Protein 6LEO (pdb70)

Secondary structure (DSSP, 8-state):
-TTHHHHHHHHHHHHHHHHT--GGGHHHHHHHS---HHHHHHHHHHHHHHHHHHHHHHTTS--B-PPPPBHHIIIIIHHHHHHHHHHTT--SSHHHHHHHHTBHHHHHHHHHHHHHHHHHHHSTTHHHHHHHGGGB-------SSSB-TTPPPBHHHHHT--THHHHHHHHHHHHHHHHHS---S---SS-HHHHHHHHHHHHHHHHHHHHHTT------SHHHHHHHHHHHHH-PPP-HHHHHHHHHHHHHHHHHHHTT----B--SSTHHHHHHHHHHHHHHHHHHHHT--IIIIIITTTTTTBHHHHHHHHHHHHHHHHHHHHH-

Structure (mmCIF, N/CA/C/O backbone):
data_6LEO
#
_entry.id   6LEO
#
_cell.length_a   73.510
_cell.length_b   95.320
_cell.length_c   101.410
_cell.angle_alpha   90.000
_cell.angle_beta   90.000
_cell.angle_gamma   90.000
#
_symmetry.space_group_name_H-M   'C 2 2 21'
#
loop_
_entity.id
_entity.type
_entity.pdbx_description
1 polymer 'Sulf_transp domain-containing protein'
2 non-polymer THIOSULFATE
3 non-polymer '(2R)-2,3-dihydroxypropyl (9Z)-octadec-9-enoate'
4 water water
#
loop_
_atom_site.group_PDB
_atom_site.id
_atom_site.type_symbol
_atom_site.label_atom_id
_atom_site.label_alt_id
_atom_site.label_comp_id
_atom_site.label_asym_id
_atom_site.label_entity_id
_atom_site.label_seq_id
_atom_site.pdbx_PDB_ins_code
_atom_site.Cartn_x
_atom_site.Cartn_y
_atom_site.Cartn_z
_atom_site.occupancy
_atom_site.B_iso_or_equiv
_atom_site.auth_seq_id
_atom_site.auth_comp_id
_atom_site.auth_asym_id
_atom_site.auth_atom_id
_atom_site.pdbx_PDB_model_num
ATOM 1 N N . MET A 1 1 ? 21.576 37.619 56.027 1.00 31.59 1 MET A N 1
ATOM 2 C CA . MET A 1 1 ? 22.539 37.294 54.981 1.00 35.75 1 MET A CA 1
ATOM 3 C C . MET A 1 1 ? 23.682 36.444 55.527 1.00 31.66 1 MET A C 1
ATOM 4 O O . MET A 1 1 ? 24.219 35.586 54.825 1.00 28.38 1 MET A O 1
ATOM 9 N N . ILE A 1 2 ? 24.054 36.682 56.788 1.00 26.50 2 ILE A N 1
ATOM 10 C CA . ILE A 1 2 ? 25.065 35.853 57.430 1.00 30.14 2 ILE A CA 1
ATOM 11 C C . ILE A 1 2 ? 24.591 34.414 57.568 1.00 35.63 2 ILE A C 1
ATOM 12 O O . ILE A 1 2 ? 25.408 33.507 57.764 1.00 33.97 2 ILE A O 1
ATOM 17 N N . TRP A 1 3 ? 23.283 34.178 57.467 1.00 29.30 3 TRP A N 1
ATOM 18 C CA . TRP A 1 3 ? 22.739 32.837 57.601 1.00 36.41 3 TRP A CA 1
ATOM 19 C C . TRP A 1 3 ? 22.979 31.972 56.371 1.00 39.28 3 TRP A C 1
ATOM 20 O O . TRP A 1 3 ? 22.744 30.760 56.435 1.00 36.92 3 TRP A O 1
ATOM 31 N N . THR A 1 4 ? 23.443 32.556 55.261 1.00 33.37 4 THR A N 1
ATOM 32 C CA . THR A 1 4 ? 23.891 31.742 54.137 1.00 33.45 4 THR A CA 1
ATOM 33 C C . THR A 1 4 ? 25.128 30.926 54.487 1.00 31.56 4 THR A C 1
ATOM 34 O O . THR A 1 4 ? 25.410 29.930 53.811 1.00 30.13 4 THR A O 1
ATOM 38 N N . GLY A 1 5 ? 25.872 31.329 55.521 1.00 30.41 5 GLY A N 1
ATOM 39 C CA . GLY A 1 5 ? 26.988 30.522 55.980 1.00 28.87 5 GLY A CA 1
ATOM 40 C C . GLY A 1 5 ? 26.551 29.185 56.538 1.00 27.92 5 GLY A C 1
ATOM 41 O O . GLY A 1 5 ? 27.251 28.180 56.375 1.00 29.32 5 GLY A O 1
ATOM 42 N N . LEU A 1 6 ? 25.390 29.150 57.196 1.00 24.23 6 LEU A N 1
ATOM 43 C CA . LEU A 1 6 ? 24.838 27.881 57.654 1.00 30.04 6 LEU A CA 1
ATOM 44 C C . LEU A 1 6 ? 24.542 26.958 56.479 1.00 31.70 6 LEU A C 1
ATOM 45 O O . LEU A 1 6 ? 24.854 25.762 56.526 1.00 24.68 6 LEU A O 1
ATOM 50 N N . LEU A 1 7 ? 23.954 27.500 55.409 1.00 22.68 7 LEU A N 1
ATOM 51 C CA . LEU A 1 7 ? 23.650 26.688 54.235 1.00 26.75 7 LEU A CA 1
ATOM 52 C C . LEU A 1 7 ? 24.925 26.238 53.530 1.00 26.73 7 LEU A C 1
ATOM 53 O O . LEU A 1 7 ? 25.071 25.060 53.182 1.00 25.39 7 LEU A O 1
ATOM 58 N N . VAL A 1 8 ? 25.858 27.165 53.304 1.00 28.40 8 VAL A N 1
ATOM 59 C CA . VAL A 1 8 ? 27.124 26.806 52.670 1.00 24.65 8 VAL A CA 1
ATOM 60 C C . VAL A 1 8 ? 27.911 25.853 53.559 1.00 28.72 8 VAL A C 1
ATOM 61 O O . VAL A 1 8 ? 28.510 24.881 53.079 1.00 23.10 8 VAL A O 1
ATOM 65 N N . GLY A 1 9 ? 27.923 26.114 54.870 1.00 27.56 9 GLY A N 1
ATOM 66 C CA . GLY A 1 9 ? 28.564 25.188 55.789 1.00 22.19 9 GLY A CA 1
ATOM 67 C C . GLY A 1 9 ? 27.892 23.829 55.802 1.00 22.70 9 GLY A C 1
ATOM 68 O O . GLY A 1 9 ? 28.561 22.795 55.872 1.00 24.31 9 GLY A O 1
ATOM 69 N N . PHE A 1 10 ? 26.559 23.814 55.728 1.00 22.79 10 PHE A N 1
ATOM 70 C CA . PHE A 1 10 ? 25.825 22.555 55.662 1.00 23.65 10 PHE A CA 1
ATOM 71 C C . PHE A 1 10 ? 26.241 21.742 54.441 1.00 23.51 10 PHE A C 1
ATOM 72 O O . PHE A 1 10 ? 26.581 20.558 54.554 1.00 23.52 10 PHE A O 1
ATOM 80 N N . LEU A 1 11 ? 26.232 22.366 53.261 1.00 25.78 11 LEU A N 1
ATOM 81 C CA . LEU A 1 11 ? 26.643 21.657 52.053 1.00 27.93 11 LEU A CA 1
ATOM 82 C C . LEU A 1 11 ? 28.120 21.283 52.109 1.00 29.63 11 LEU A C 1
ATOM 83 O O . LEU A 1 11 ? 28.506 20.194 51.667 1.00 28.77 11 LEU A O 1
ATOM 88 N N . PHE A 1 12 ? 28.957 22.171 52.653 1.00 26.26 12 PHE A N 1
ATOM 89 C CA . PHE A 1 12 ? 30.378 21.866 52.797 1.00 22.78 12 PHE A CA 1
ATOM 90 C C . PHE A 1 12 ? 30.591 20.647 53.688 1.00 22.73 12 PHE A C 1
ATOM 91 O O . PHE A 1 12 ? 31.395 19.766 53.364 1.00 23.37 12 PHE A O 1
ATOM 99 N N . GLY A 1 13 ? 29.868 20.573 54.809 1.00 26.95 13 GLY A N 1
ATOM 100 C CA . GLY A 1 13 ? 30.022 19.440 55.706 1.00 24.91 13 GLY A CA 1
ATOM 101 C C . GLY A 1 13 ? 29.609 18.122 55.082 1.00 27.83 13 GLY A C 1
ATOM 102 O O . GLY A 1 13 ? 30.185 17.076 55.394 1.00 26.04 13 GLY A O 1
ATOM 103 N N . ILE A 1 14 ? 28.611 18.151 54.195 1.00 31.37 14 ILE A N 1
ATOM 104 C CA . ILE A 1 14 ? 28.194 16.931 53.509 1.00 26.15 14 ILE A CA 1
ATOM 105 C C . ILE A 1 14 ? 29.301 16.435 52.588 1.00 27.87 14 ILE A C 1
ATOM 106 O O . ILE A 1 14 ? 29.607 15.236 52.554 1.00 24.78 14 ILE A O 1
ATOM 111 N N . VAL A 1 15 ? 29.922 17.347 51.835 1.00 26.80 15 VAL A N 1
ATOM 112 C CA . VAL A 1 15 ? 30.973 16.957 50.898 1.00 29.94 15 VAL A CA 1
ATOM 113 C C . VAL A 1 15 ? 32.174 16.392 51.646 1.00 26.38 15 VAL A C 1
ATOM 114 O O . VAL A 1 15 ? 32.799 15.421 51.203 1.00 30.93 15 VAL A O 1
ATOM 118 N N . LEU A 1 16 ? 32.511 16.985 52.794 1.00 27.65 16 LEU A N 1
ATOM 119 C CA . LEU A 1 16 ? 33.648 16.500 53.573 1.00 30.13 16 LEU A CA 1
ATOM 120 C C . LEU A 1 16 ? 33.392 15.102 54.121 1.00 32.97 16 LEU A C 1
ATOM 121 O O . LEU A 1 16 ? 34.279 14.241 54.080 1.00 33.52 16 LEU A O 1
ATOM 126 N N . GLN A 1 17 ? 32.186 14.859 54.635 1.00 34.15 17 GLN A N 1
ATOM 127 C CA . GLN A 1 17 ? 31.900 13.585 55.286 1.00 30.99 17 GLN A CA 1
ATOM 128 C C . GLN A 1 17 ? 31.805 12.449 54.275 1.00 29.18 17 GLN A C 1
ATOM 129 O O . GLN A 1 17 ? 32.346 11.362 54.504 1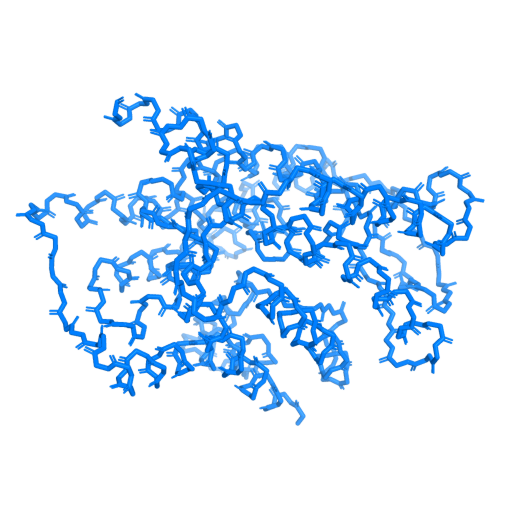.00 30.99 17 GLN A O 1
ATOM 135 N N . ARG A 1 18 ? 31.124 12.679 53.150 1.00 29.17 18 ARG A N 1
ATOM 136 C CA . ARG A 1 18 ? 30.947 11.612 52.170 1.00 31.77 18 ARG A CA 1
ATOM 137 C C . ARG A 1 18 ? 32.255 11.275 51.464 1.00 37.05 18 ARG A C 1
ATOM 138 O O . ARG A 1 18 ? 32.528 10.104 51.177 1.00 37.64 18 ARG A O 1
ATOM 146 N N . GLY A 1 19 ? 33.077 12.283 51.178 1.00 33.37 19 GLY A N 1
ATOM 147 C CA . GLY A 1 19 ? 34.342 12.053 50.512 1.00 29.01 19 GLY A CA 1
ATOM 148 C C . GLY A 1 19 ? 35.502 11.697 51.409 1.00 31.49 19 GLY A C 1
ATOM 149 O O . GLY A 1 19 ? 36.575 11.357 50.901 1.00 36.49 19 GLY A O 1
ATOM 150 N N . ARG A 1 20 ? 35.313 11.756 52.729 1.00 37.26 20 ARG A N 1
ATOM 151 C CA . ARG A 1 20 ? 36.389 11.539 53.698 1.00 37.83 20 ARG A CA 1
ATOM 152 C C . ARG A 1 20 ? 37.588 12.431 53.380 1.00 40.08 20 ARG A C 1
ATOM 153 O O . ARG A 1 20 ? 38.730 11.975 53.278 1.00 40.35 20 ARG A O 1
ATOM 161 N N . ILE A 1 21 ? 37.312 13.723 53.223 1.00 42.19 21 ILE A N 1
ATOM 162 C CA . ILE A 1 21 ? 38.310 14.682 52.755 1.00 41.55 21 ILE A CA 1
ATOM 163 C C . ILE A 1 21 ? 39.301 14.951 53.884 1.00 39.30 21 ILE A C 1
ATOM 164 O O . ILE A 1 21 ? 38.948 15.543 54.908 1.00 35.59 21 ILE A O 1
ATOM 169 N N . CYS A 1 22 ? 40.551 14.518 53.692 1.00 45.04 22 CYS A N 1
ATOM 170 C CA . CYS A 1 22 ? 41.653 14.780 54.624 1.00 44.74 22 CYS A CA 1
ATOM 171 C C . CYS A 1 22 ? 42.893 15.013 53.764 1.00 48.85 22 CYS A C 1
ATOM 172 O O . CYS A 1 22 ? 43.633 14.072 53.462 1.00 51.40 22 CYS A O 1
ATOM 175 N N . PHE A 1 23 ? 43.112 16.274 53.380 1.00 46.97 23 PHE A N 1
ATOM 176 C CA . PHE A 1 23 ? 44.151 16.586 52.403 1.00 49.66 23 PHE A CA 1
ATOM 177 C C . PHE A 1 23 ? 45.533 16.154 52.874 1.00 53.22 23 PHE A C 1
ATOM 178 O O . PHE A 1 23 ? 46.363 15.743 52.056 1.00 50.20 23 PHE A O 1
ATOM 186 N N . ASN A 1 24 ? 45.794 16.221 54.183 1.00 51.18 24 ASN A N 1
ATOM 187 C CA . ASN A 1 24 ? 47.124 15.924 54.706 1.00 53.97 24 ASN A CA 1
ATOM 188 C C . ASN A 1 24 ? 47.568 14.497 54.420 1.00 58.10 24 ASN A C 1
ATOM 189 O O . ASN A 1 24 ? 48.774 14.227 54.402 1.00 61.23 24 ASN A O 1
ATOM 194 N N . SER A 1 25 ? 46.631 13.579 54.206 1.00 52.54 25 SER A N 1
ATOM 195 C CA . SER A 1 25 ? 46.960 12.187 53.939 1.00 54.98 25 SER A CA 1
ATOM 196 C C . SER A 1 25 ? 47.058 11.874 52.452 1.00 57.64 25 SER A C 1
ATOM 197 O O . SER A 1 25 ? 47.262 10.710 52.094 1.00 64.01 25 SER A O 1
ATOM 200 N N . ALA A 1 26 ? 46.924 12.877 51.581 1.00 56.46 26 ALA A N 1
ATOM 201 C CA . ALA A 1 26 ? 47.007 12.622 50.147 1.00 61.82 26 ALA A CA 1
ATOM 202 C C . ALA A 1 26 ? 48.399 12.149 49.748 1.00 64.49 26 ALA A C 1
ATOM 203 O O . ALA A 1 26 ? 48.539 11.202 48.965 1.00 69.70 26 ALA A O 1
ATOM 205 N N . PHE A 1 27 ? 49.442 12.793 50.275 1.00 64.93 27 PHE A N 1
ATOM 206 C CA . PHE A 1 27 ? 50.805 12.382 49.965 1.00 69.60 27 PHE A CA 1
ATOM 207 C C . PHE A 1 27 ? 51.213 11.111 50.695 1.00 70.62 27 PHE A C 1
ATOM 208 O O . PHE A 1 27 ? 52.187 10.468 50.292 1.00 72.52 27 PHE A O 1
ATOM 216 N N . ARG A 1 28 ? 50.498 10.736 51.753 1.00 66.59 28 ARG A N 1
ATOM 217 C CA . ARG A 1 28 ? 50.800 9.506 52.471 1.00 63.96 28 ARG A CA 1
ATOM 218 C C . ARG A 1 28 ? 50.125 8.295 51.839 1.00 70.77 28 ARG A C 1
ATOM 219 O O . ARG A 1 28 ? 50.722 7.215 51.778 1.00 72.78 28 ARG A O 1
ATOM 227 N N . ASP A 1 29 ? 48.891 8.456 51.353 1.00 70.87 29 ASP A N 1
ATOM 228 C CA . ASP A 1 29 ? 48.182 7.336 50.746 1.00 65.04 29 ASP A CA 1
ATOM 229 C C . ASP A 1 29 ? 48.771 6.957 49.392 1.00 72.94 29 ASP A C 1
ATOM 230 O O . ASP A 1 29 ? 48.632 5.807 48.960 1.00 73.22 29 ASP A O 1
ATOM 235 N N . VAL A 1 30 ? 49.426 7.901 48.710 1.00 73.46 30 VAL A N 1
ATOM 236 C CA . VAL A 1 30 ? 49.989 7.604 47.397 1.00 72.68 30 VAL A CA 1
ATOM 237 C C . VAL A 1 30 ? 51.263 6.774 47.525 1.00 78.02 30 VAL A C 1
ATOM 238 O O . VAL A 1 30 ? 51.564 5.949 46.654 1.00 70.86 30 VAL A O 1
ATOM 242 N N . LEU A 1 31 ? 52.018 6.954 48.611 1.00 79.51 31 LEU A N 1
ATOM 243 C CA . LEU A 1 31 ? 53.285 6.258 48.794 1.00 78.82 31 LEU A CA 1
ATOM 244 C C . LEU A 1 31 ? 53.172 4.991 49.631 1.00 78.58 31 LEU A C 1
ATOM 245 O O . LEU A 1 31 ? 54.057 4.132 49.545 1.00 88.62 31 LEU A O 1
ATOM 250 N N . LEU A 1 32 ? 52.108 4.851 50.421 1.00 73.18 32 LEU A N 1
ATOM 251 C CA . LEU A 1 32 ? 52.026 3.834 51.462 1.00 79.72 32 LEU A CA 1
ATOM 252 C C . LEU A 1 32 ? 50.843 2.888 51.307 1.00 80.97 32 LEU A C 1
ATOM 253 O O . LEU A 1 32 ? 50.917 1.751 51.776 1.00 81.82 32 LEU A O 1
ATOM 258 N N . PHE A 1 33 ? 49.770 3.316 50.643 1.00 78.44 33 PHE A N 1
ATOM 259 C CA . PHE A 1 33 ? 48.625 2.465 50.369 1.00 71.54 33 PHE A CA 1
ATOM 260 C C . PHE A 1 33 ? 48.288 2.380 48.889 1.00 75.99 33 PHE A C 1
ATOM 261 O O . PHE A 1 33 ? 47.295 1.734 48.534 1.00 72.38 33 PHE A O 1
ATOM 269 N N . LYS A 1 34 ? 49.072 3.019 48.019 1.00 77.70 34 LYS A N 1
ATOM 270 C CA . LYS A 1 34 ? 48.820 3.030 46.574 1.00 73.89 34 LYS A CA 1
ATOM 271 C C . LYS A 1 34 ? 47.442 3.603 46.255 1.00 78.06 34 LYS A C 1
ATOM 272 O O . LYS A 1 34 ? 46.779 3.170 45.308 1.00 80.14 34 LYS A O 1
ATOM 278 N N . ASP A 1 35 ? 47.007 4.583 47.044 1.00 76.96 35 ASP A N 1
ATOM 279 C CA . ASP A 1 35 ? 45.690 5.205 46.909 1.00 71.44 35 ASP A CA 1
ATOM 280 C C . ASP A 1 35 ? 45.891 6.687 46.610 1.00 63.99 35 ASP A C 1
ATOM 281 O O . ASP A 1 35 ? 46.191 7.474 47.513 1.00 69.72 35 ASP A O 1
ATOM 286 N N . ASN A 1 36 ? 45.724 7.074 45.346 1.00 61.93 36 ASN A N 1
ATOM 287 C CA . ASN A 1 36 ? 45.861 8.466 44.942 1.00 59.46 36 ASN A CA 1
ATOM 288 C C . ASN A 1 36 ? 44.530 9.210 44.935 1.00 55.73 36 ASN A C 1
ATOM 289 O O . ASN A 1 36 ? 44.427 10.267 44.303 1.00 59.80 36 ASN A O 1
ATOM 294 N N . TYR A 1 37 ? 43.516 8.687 45.629 1.00 43.00 37 TYR A N 1
ATOM 295 C CA . TYR A 1 37 ? 42.193 9.305 45.610 1.00 50.68 37 TYR A CA 1
ATOM 296 C C . TYR A 1 37 ? 42.244 10.733 46.140 1.00 46.26 37 TYR A C 1
ATOM 297 O O . TYR A 1 37 ? 41.822 11.678 45.463 1.00 48.21 37 TYR A O 1
ATOM 306 N N . LEU A 1 38 ? 42.757 10.908 47.359 1.00 47.71 38 LEU A N 1
ATOM 307 C CA . LEU A 1 38 ? 42.815 12.241 47.948 1.00 42.81 38 LEU A CA 1
ATOM 308 C C . LEU A 1 38 ? 43.705 13.167 47.129 1.00 45.41 38 LEU A C 1
ATOM 309 O O . LEU A 1 38 ? 43.411 14.360 46.993 1.00 46.89 38 LEU A O 1
ATOM 314 N N . PHE A 1 39 ? 44.792 12.635 46.568 1.00 43.14 39 PHE A N 1
ATOM 315 C CA . PHE A 1 39 ? 45.666 13.458 45.739 1.00 41.87 39 PHE A CA 1
ATOM 316 C C . PHE A 1 39 ? 44.940 13.933 44.487 1.00 42.86 39 PHE A C 1
ATOM 317 O O . PHE A 1 39 ? 44.984 15.120 44.145 1.00 41.47 39 PHE A O 1
ATOM 325 N N . LYS A 1 40 ? 44.266 13.014 43.789 1.00 43.32 40 LYS A N 1
ATOM 326 C CA . LYS A 1 40 ? 43.491 13.394 42.612 1.00 38.84 40 LYS A CA 1
ATOM 327 C C . LYS A 1 40 ? 42.395 14.382 42.974 1.00 37.75 40 LYS A C 1
ATOM 328 O O . LYS A 1 40 ? 42.157 15.355 42.247 1.00 38.62 40 LYS A O 1
ATOM 334 N N . LEU A 1 41 ? 41.708 14.141 44.091 1.00 39.09 41 LEU A N 1
ATOM 335 C CA . LEU A 1 41 ? 40.658 15.052 44.527 1.00 35.73 41 LEU A CA 1
ATOM 336 C C . LEU A 1 41 ? 41.222 16.433 44.833 1.00 33.56 41 LEU A C 1
ATOM 337 O O . LEU A 1 41 ? 40.611 17.452 44.492 1.00 32.38 41 LEU A O 1
ATOM 342 N N . ALA A 1 42 ? 42.399 16.486 45.460 1.00 35.94 42 ALA A N 1
ATOM 343 C CA . ALA A 1 42 ? 42.990 17.769 45.824 1.00 36.43 42 ALA A CA 1
ATOM 344 C C . ALA A 1 42 ? 43.360 18.582 44.588 1.00 35.28 42 ALA A C 1
ATOM 345 O O . ALA A 1 42 ? 42.959 19.744 44.457 1.00 41.40 42 ALA A O 1
ATOM 347 N N . VAL A 1 43 ? 44.115 17.986 43.663 1.00 36.03 43 VAL A N 1
ATOM 348 C CA . VAL A 1 43 ? 44.585 18.746 42.508 1.00 38.18 43 VAL A CA 1
ATOM 349 C C . VAL A 1 43 ? 43.416 19.153 41.618 1.00 34.91 43 VAL A C 1
ATOM 350 O O . VAL A 1 43 ? 43.373 20.277 41.104 1.00 34.39 43 VAL A O 1
ATOM 354 N N . PHE A 1 44 ? 42.445 18.257 41.430 1.00 31.78 44 PHE A N 1
ATOM 355 C CA . PHE A 1 44 ? 41.317 18.577 40.561 1.00 34.10 44 PHE A CA 1
ATOM 356 C C . PHE A 1 44 ? 40.469 19.699 41.148 1.00 33.01 44 PHE A C 1
ATOM 357 O O . PHE A 1 44 ? 40.071 20.623 40.428 1.00 31.85 44 PHE A O 1
ATOM 365 N N . THR A 1 45 ? 40.192 19.642 42.455 1.00 31.03 45 THR A N 1
ATOM 366 C CA . THR A 1 45 ? 39.419 20.700 43.098 1.00 27.55 45 THR A CA 1
ATOM 367 C C . THR A 1 45 ? 40.131 22.042 42.996 1.00 29.56 45 THR A C 1
ATOM 368 O O . THR A 1 45 ? 39.501 23.067 42.702 1.00 23.20 45 THR A O 1
ATOM 372 N N . LEU A 1 46 ? 41.446 22.055 43.240 1.00 24.03 46 LEU A N 1
ATOM 373 C CA . LEU A 1 46 ? 42.213 23.290 43.118 1.00 24.86 46 LEU A CA 1
ATOM 374 C C . LEU A 1 46 ? 42.137 23.849 41.704 1.00 30.00 46 LEU A C 1
ATOM 375 O O . LEU A 1 46 ? 41.975 25.061 41.516 1.00 28.34 46 LEU A O 1
ATOM 380 N N . ALA A 1 47 ? 42.242 22.979 40.695 1.00 20.07 47 ALA A N 1
ATOM 381 C CA . ALA A 1 47 ? 42.173 23.437 39.311 1.00 28.79 47 ALA A CA 1
ATOM 382 C C . ALA A 1 47 ? 40.816 24.060 39.005 1.00 30.62 47 ALA A C 1
ATOM 383 O O . ALA A 1 47 ? 40.738 25.170 38.466 1.00 34.06 47 ALA A O 1
ATOM 385 N N . LEU A 1 48 ? 39.732 23.358 39.345 1.00 29.94 48 LEU A N 1
ATOM 386 C CA . LEU A 1 48 ? 38.397 23.898 39.101 1.00 31.79 48 LEU A CA 1
ATOM 387 C C . LEU A 1 48 ? 38.191 25.214 39.839 1.00 29.30 48 LEU A C 1
ATOM 388 O O . LEU A 1 48 ? 37.606 26.156 39.291 1.00 28.38 48 LEU A O 1
ATOM 393 N N . GLU A 1 49 ? 38.674 25.301 41.081 1.00 28.36 49 GLU A N 1
ATOM 394 C CA . GLU A 1 49 ? 38.563 26.548 41.830 1.00 26.75 49 GLU A CA 1
ATOM 395 C C . GLU A 1 49 ? 39.373 27.660 41.174 1.00 27.11 49 GLU A C 1
ATOM 396 O O . GLU A 1 49 ? 38.949 28.822 41.166 1.00 25.10 49 GLU A O 1
ATOM 402 N N . MET A 1 50 ? 40.545 27.325 40.625 1.00 27.73 50 MET A N 1
ATOM 403 C CA . MET A 1 50 ? 41.329 28.310 39.883 1.00 29.01 50 MET A CA 1
ATOM 404 C C . MET A 1 50 ? 40.511 28.917 38.752 1.00 29.56 50 MET A C 1
ATOM 405 O O . MET A 1 50 ? 40.504 30.138 38.559 1.00 33.81 50 MET A O 1
ATOM 410 N N . ILE A 1 51 ? 39.804 28.076 38.000 1.00 24.84 51 ILE A N 1
ATOM 411 C CA . ILE A 1 51 ? 39.005 28.566 36.884 1.00 30.42 51 ILE A CA 1
ATOM 412 C C . ILE A 1 51 ? 37.720 29.214 37.382 1.00 32.36 51 ILE A C 1
ATOM 413 O O . ILE A 1 51 ? 37.285 30.244 36.854 1.00 31.78 51 ILE A O 1
ATOM 418 N N . LEU A 1 52 ? 37.100 28.635 38.414 1.00 33.17 52 LEU A N 1
ATOM 419 C CA . LEU A 1 52 ? 35.813 29.140 38.881 1.00 26.64 52 LEU A CA 1
ATOM 420 C C . LEU A 1 52 ? 35.959 30.489 39.573 1.00 25.25 52 LEU A C 1
ATOM 421 O O . LEU A 1 52 ? 35.127 31.383 39.381 1.00 31.44 52 LEU A O 1
ATOM 426 N N . PHE A 1 53 ? 37.007 30.657 40.383 1.00 25.93 53 PHE A N 1
ATOM 427 C CA . PHE A 1 53 ? 37.169 31.905 41.121 1.00 28.15 53 PHE A CA 1
ATOM 428 C C . PHE A 1 53 ? 37.399 33.078 40.179 1.00 27.84 53 PHE A C 1
ATOM 429 O O . PHE A 1 53 ? 36.837 34.162 40.376 1.00 32.48 53 PHE A O 1
ATOM 437 N N . VAL A 1 54 ? 38.217 32.880 39.143 1.00 29.56 54 VAL A N 1
ATOM 438 C CA . VAL A 1 54 ? 38.494 33.968 38.212 1.00 30.67 54 VAL A CA 1
ATOM 439 C C . VAL A 1 54 ? 37.294 34.224 37.305 1.00 30.00 54 VAL A C 1
ATOM 440 O O . VAL A 1 54 ? 37.085 35.355 36.850 1.00 36.62 54 VAL A O 1
ATOM 444 N N . LEU A 1 55 ? 36.479 33.197 37.041 1.00 32.39 55 LEU A N 1
ATOM 445 C CA . LEU A 1 55 ? 35.285 33.394 36.222 1.00 30.07 55 LEU A CA 1
ATOM 446 C C . LEU A 1 55 ? 34.208 34.151 36.988 1.00 33.83 55 LEU A C 1
ATOM 447 O O . LEU A 1 55 ? 33.568 35.057 36.439 1.00 31.42 55 LEU A O 1
ATOM 452 N N . LEU A 1 56 ? 33.988 33.788 38.256 1.00 35.19 56 LEU A N 1
ATOM 453 C CA . LEU A 1 56 ? 32.994 34.490 39.061 1.00 28.08 56 LEU A CA 1
ATOM 454 C C . LEU A 1 56 ? 33.423 35.922 39.349 1.00 28.05 56 LEU A C 1
ATOM 455 O O . LEU A 1 56 ? 32.571 36.805 39.500 1.00 30.17 56 LEU A O 1
ATOM 460 N N . SER A 1 57 ? 34.733 36.173 39.424 1.00 27.95 57 SER A N 1
ATOM 461 C CA . SER A 1 57 ? 35.212 37.541 39.582 1.00 28.32 57 SER A CA 1
ATOM 462 C C . SER A 1 57 ? 35.031 38.347 38.303 1.00 33.66 57 SER A C 1
ATOM 463 O O . SER A 1 57 ? 34.762 39.554 38.362 1.00 26.47 57 SER A O 1
ATOM 466 N N . GLN A 1 58 ? 35.168 37.699 37.144 1.00 37.95 58 GLN A N 1
ATOM 467 C CA . GLN A 1 58 ? 35.028 38.401 35.872 1.00 32.26 58 GLN A CA 1
ATOM 468 C C . GLN A 1 58 ? 33.604 38.911 35.666 1.00 34.75 58 GLN A C 1
ATOM 469 O O . GLN A 1 58 ? 33.402 39.977 35.075 1.00 31.87 58 GLN A O 1
ATOM 475 N N . VAL A 1 59 ? 32.606 38.174 36.156 1.00 34.10 59 VAL A N 1
ATOM 476 C CA . VAL A 1 59 ? 31.209 38.520 35.912 1.00 30.79 59 VAL A CA 1
ATOM 477 C C . VAL A 1 59 ? 30.641 39.357 37.052 1.00 29.62 59 VAL A C 1
ATOM 478 O O . VAL A 1 59 ? 29.436 39.633 37.090 1.00 34.30 59 VAL A O 1
ATOM 482 N N . GLY A 1 60 ? 31.492 39.766 37.989 1.00 27.47 60 GLY A N 1
ATOM 483 C CA . GLY A 1 60 ? 31.052 40.659 39.044 1.00 24.29 60 GLY A CA 1
ATOM 484 C C . GLY A 1 60 ? 30.353 40.004 40.213 1.00 33.14 60 GLY A C 1
ATOM 485 O O . GLY A 1 60 ? 29.686 40.697 40.987 1.00 31.48 60 GLY A O 1
ATOM 486 N N . LEU A 1 61 ? 30.485 38.690 40.375 1.00 30.00 61 LEU A N 1
ATOM 487 C CA . LEU A 1 61 ? 29.859 37.995 41.492 1.00 29.91 61 LEU A CA 1
ATOM 488 C C . LEU A 1 61 ? 30.754 37.907 42.720 1.00 33.81 61 LEU A C 1
ATOM 489 O O . LEU A 1 61 ? 30.263 37.566 43.803 1.00 33.26 61 LEU A O 1
ATOM 494 N N . MET A 1 62 ? 32.041 38.208 42.585 1.00 29.70 62 MET A N 1
ATOM 495 C CA . MET A 1 62 ? 32.959 38.169 43.716 1.00 36.83 62 MET A CA 1
ATOM 496 C C . MET A 1 62 ? 34.242 38.878 43.317 1.00 34.16 62 MET A C 1
ATOM 497 O O . MET A 1 62 ? 34.430 39.271 42.162 1.00 36.49 62 MET A O 1
ATOM 502 N N . GLN A 1 63 ? 35.119 39.040 44.300 1.00 31.04 63 GLN A N 1
ATOM 503 C CA . GLN A 1 63 ? 36.498 39.442 44.086 1.00 34.21 63 GLN A CA 1
ATOM 504 C C . GLN A 1 63 ? 37.389 38.502 44.878 1.00 32.69 63 GLN A C 1
ATOM 505 O O . GLN A 1 63 ? 37.079 38.164 46.025 1.00 30.63 63 GLN A O 1
ATOM 511 N N . MET A 1 64 ? 38.486 38.074 44.265 1.00 26.75 64 MET A N 1
ATOM 512 C CA . MET A 1 64 ? 39.473 37.301 45.002 1.00 26.24 64 MET A CA 1
ATOM 513 C C . MET A 1 64 ? 40.159 38.196 46.027 1.00 28.13 64 MET A C 1
ATOM 514 O O . MET A 1 64 ? 40.357 39.393 45.799 1.00 27.50 64 MET A O 1
ATOM 519 N N . ASN A 1 65 ? 40.496 37.617 47.175 1.00 22.49 65 ASN A N 1
ATOM 520 C CA . ASN A 1 65 ? 41.096 38.359 48.285 1.00 33.33 65 ASN A CA 1
ATOM 521 C C . ASN A 1 65 ? 42.242 37.544 48.867 1.00 29.96 65 ASN A C 1
ATOM 522 O O . ASN A 1 65 ? 42.138 36.981 49.963 1.00 28.91 65 ASN A O 1
ATOM 527 N N . PRO A 1 66 ? 43.361 37.460 48.148 1.00 35.55 66 PRO A N 1
ATOM 528 C CA . PRO A 1 66 ? 44.496 36.670 48.638 1.00 29.22 66 PRO A CA 1
ATOM 529 C C . PRO A 1 66 ? 45.024 37.204 49.961 1.00 26.59 66 PRO A C 1
ATOM 530 O O . PRO A 1 66 ? 45.133 38.414 50.167 1.00 33.40 66 PRO A O 1
ATOM 534 N N . LYS A 1 67 ? 45.353 36.281 50.860 1.00 22.09 67 LYS A N 1
ATOM 535 C CA . LYS A 1 67 ? 45.819 36.663 52.182 1.00 31.59 67 LYS A CA 1
ATOM 536 C C . LYS A 1 67 ? 47.216 37.284 52.100 1.00 29.54 67 LYS A C 1
ATOM 537 O O . LYS A 1 67 ? 48.011 36.934 51.221 1.00 25.24 67 LYS A O 1
ATOM 543 N N . PRO A 1 68 ? 47.534 38.213 53.001 1.00 25.15 68 PRO A N 1
ATOM 544 C CA . PRO A 1 68 ? 48.830 38.901 52.929 1.00 29.48 68 PRO A CA 1
ATOM 545 C C . PRO A 1 68 ? 49.997 37.955 53.163 1.00 25.23 68 PRO A C 1
ATOM 546 O O . PRO A 1 68 ? 49.886 36.950 53.868 1.00 29.24 68 PRO A O 1
ATOM 550 N N . LEU A 1 69 ? 51.132 38.296 52.561 1.00 23.25 69 LEU A N 1
ATOM 551 C CA . LEU A 1 69 ? 52.333 37.484 52.695 1.00 33.81 69 LEU A CA 1
ATOM 552 C C . LEU A 1 69 ? 53.086 37.855 53.969 1.00 25.45 69 LEU A C 1
ATOM 553 O O . LEU A 1 69 ? 53.334 39.035 54.235 1.00 28.11 69 LEU A O 1
ATOM 558 N N . ASN A 1 70 ? 53.440 36.843 54.761 1.00 27.69 70 ASN A N 1
ATOM 559 C CA . ASN A 1 70 ? 54.249 37.025 55.969 1.00 28.20 70 ASN A CA 1
ATOM 560 C C . ASN A 1 70 ? 55.166 35.811 56.073 1.00 26.23 70 ASN A C 1
ATOM 561 O O . ASN A 1 70 ? 54.731 34.740 56.506 1.00 23.95 70 ASN A O 1
ATOM 566 N N . LEU A 1 71 ? 56.432 35.994 55.689 1.00 30.77 71 LEU A N 1
ATOM 567 C CA . LEU A 1 71 ? 57.367 34.873 55.619 1.00 29.32 71 LEU A CA 1
ATOM 568 C C . LEU A 1 71 ? 57.494 34.168 56.962 1.00 29.26 71 LEU A C 1
ATOM 569 O O . LEU A 1 71 ? 57.426 32.936 57.036 1.00 31.45 71 LEU A O 1
ATOM 574 N N . VAL A 1 72 ? 57.687 34.932 58.039 1.00 29.60 72 VAL A N 1
ATOM 575 C CA . VAL A 1 72 ? 57.805 34.318 59.357 1.00 26.26 72 VAL A CA 1
ATOM 576 C C . VAL A 1 72 ? 56.491 33.658 59.755 1.00 27.23 72 VAL A C 1
ATOM 577 O O . VAL A 1 72 ? 56.476 32.524 60.249 1.00 24.46 72 VAL A O 1
ATOM 581 N N . GLY A 1 73 ? 55.369 34.340 59.519 1.00 27.70 73 GLY A N 1
ATOM 582 C CA . GLY A 1 73 ? 54.085 33.799 59.938 1.00 25.52 73 GLY A CA 1
ATOM 583 C C . GLY A 1 73 ? 53.662 32.587 59.129 1.00 28.87 73 GLY A C 1
ATOM 584 O O . GLY A 1 73 ? 53.235 31.573 59.689 1.00 28.16 73 GLY A O 1
ATOM 585 N N . ASN A 1 74 ? 53.771 32.676 57.800 1.00 30.95 74 ASN A N 1
ATOM 586 C CA . ASN A 1 74 ? 53.333 31.573 56.949 1.00 25.77 74 ASN A CA 1
ATOM 587 C C . ASN A 1 74 ? 54.176 30.325 57.180 1.00 27.50 74 ASN A C 1
ATOM 588 O O . ASN A 1 74 ? 53.654 29.204 57.170 1.00 25.61 74 ASN A O 1
ATOM 593 N N . ILE A 1 75 ? 55.479 30.499 57.395 1.00 26.92 75 ILE A N 1
ATOM 594 C CA . ILE A 1 75 ? 56.378 29.356 57.513 1.00 31.93 75 ILE A CA 1
ATOM 595 C C . ILE A 1 75 ? 56.285 28.738 58.902 1.00 25.80 75 ILE A C 1
ATOM 596 O O . ILE A 1 75 ? 56.007 27.542 59.051 1.00 25.64 75 ILE A O 1
ATOM 601 N N . ILE A 1 76 ? 56.514 29.544 59.939 1.00 24.75 76 ILE A N 1
ATOM 602 C CA . ILE A 1 76 ? 56.511 29.016 61.300 1.00 31.55 76 ILE A CA 1
ATOM 603 C C . ILE A 1 76 ? 55.102 28.607 61.711 1.00 30.16 76 ILE A C 1
ATOM 604 O O . ILE A 1 76 ? 54.891 27.529 62.279 1.00 29.55 76 ILE A O 1
ATOM 609 N N . GLY A 1 77 ? 54.116 29.460 61.431 1.00 26.84 77 GLY A N 1
ATOM 610 C CA . GLY A 1 77 ? 52.742 29.107 61.748 1.00 27.42 77 GLY A CA 1
ATOM 611 C C . GLY A 1 77 ? 52.263 27.895 60.973 1.00 31.08 77 GLY A C 1
ATOM 612 O O . GLY A 1 77 ? 51.546 27.046 61.508 1.00 25.38 77 GLY A O 1
ATOM 613 N N . GLY A 1 78 ? 52.654 27.798 59.700 1.00 27.49 78 GLY A N 1
ATOM 614 C CA . GLY A 1 78 ? 52.278 26.638 58.912 1.00 25.43 78 GLY A CA 1
ATOM 615 C C . GLY A 1 78 ? 52.902 25.359 59.431 1.00 25.80 78 GLY A C 1
ATOM 616 O O . GLY A 1 78 ? 52.234 24.324 59.521 1.00 22.76 78 GLY A O 1
ATOM 617 N N . PHE A 1 79 ? 54.187 25.414 59.790 1.00 27.05 79 PHE A N 1
ATOM 618 C CA . PHE A 1 79 ? 54.870 24.239 60.320 1.00 29.21 79 PHE A CA 1
ATOM 619 C C . PHE A 1 79 ? 54.229 23.772 61.620 1.00 25.50 79 PHE A C 1
ATOM 620 O O . PHE A 1 79 ? 53.956 22.580 61.800 1.00 26.88 79 PHE A O 1
ATOM 628 N N . VAL A 1 80 ? 53.976 24.707 62.540 1.00 23.13 80 VAL A N 1
ATOM 629 C CA . VAL A 1 80 ? 53.362 24.358 63.818 1.00 24.79 80 VAL A CA 1
ATOM 630 C C . VAL A 1 80 ? 51.962 23.799 63.603 1.00 23.30 80 VAL A C 1
ATOM 631 O O . VAL A 1 80 ? 51.554 22.833 64.260 1.00 23.03 80 VAL A O 1
ATOM 635 N N . PHE A 1 81 ? 51.206 24.389 62.673 1.00 22.26 81 PHE A N 1
ATOM 636 C CA . PHE A 1 81 ? 49.883 23.859 62.359 1.00 25.98 81 PHE A CA 1
ATOM 637 C C . PHE A 1 81 ? 49.975 22.431 61.839 1.00 27.69 81 PHE A C 1
ATOM 638 O O . PHE A 1 81 ? 49.107 21.598 62.130 1.00 24.76 81 PHE A O 1
ATOM 646 N N . GLY A 1 82 ? 51.021 22.129 61.066 1.00 32.09 82 GLY A N 1
ATOM 647 C CA . GLY A 1 82 ? 51.205 20.771 60.582 1.00 32.35 82 GLY A CA 1
ATOM 648 C C . GLY A 1 82 ? 51.484 19.784 61.700 1.00 33.61 82 GLY A C 1
ATOM 649 O O . GLY A 1 82 ? 51.007 18.645 61.667 1.00 33.47 82 GLY A O 1
ATOM 650 N N . LEU A 1 83 ? 52.265 20.200 62.700 1.00 27.53 83 LEU A N 1
ATOM 651 C CA . LEU A 1 83 ? 52.515 19.341 63.853 1.00 31.27 83 LEU A CA 1
ATOM 652 C C . LEU A 1 83 ? 51.220 19.037 64.595 1.00 27.99 83 LEU A C 1
ATOM 653 O O . LEU A 1 83 ? 50.913 17.874 64.886 1.00 26.98 83 LEU A O 1
ATOM 658 N N . GLY A 1 84 ? 50.439 20.076 64.900 1.00 28.10 84 GLY A N 1
ATOM 659 C CA . GLY A 1 84 ? 49.233 19.887 65.687 1.00 27.63 84 GLY A CA 1
ATOM 660 C C . GLY A 1 84 ? 48.178 19.051 64.993 1.00 32.10 84 GLY A C 1
ATOM 661 O O . GLY A 1 84 ? 47.408 18.350 65.655 1.00 30.54 84 GLY A O 1
ATOM 662 N N . MET A 1 85 ? 48.122 19.108 63.661 1.00 29.36 85 MET A N 1
ATOM 663 C CA . MET A 1 85 ? 47.117 18.331 62.943 1.00 32.82 85 MET A CA 1
ATOM 664 C C . MET A 1 85 ? 47.387 16.834 63.039 1.00 33.19 85 MET A C 1
ATOM 665 O O . MET A 1 85 ? 46.447 16.033 62.991 1.00 33.67 85 MET A O 1
ATOM 670 N N . VAL A 1 86 ? 48.650 16.435 63.184 1.00 27.26 86 VAL A N 1
ATOM 671 C CA . VAL A 1 86 ? 48.952 15.019 63.358 1.00 30.22 86 VAL A CA 1
ATOM 672 C C . VAL A 1 86 ? 48.616 14.574 64.774 1.00 29.42 86 VAL A C 1
ATOM 673 O O . VAL A 1 86 ? 48.011 13.517 64.976 1.00 28.04 86 VAL A O 1
ATOM 677 N N . LEU A 1 87 ? 48.994 15.378 65.772 1.00 34.50 87 LEU A N 1
ATOM 678 C CA . LEU A 1 87 ? 48.669 15.056 67.158 1.00 31.66 87 LEU A CA 1
ATOM 679 C C . LEU A 1 87 ? 47.162 15.000 67.374 1.00 31.88 87 LEU A C 1
ATOM 680 O O . LEU A 1 87 ? 46.663 14.141 68.111 1.00 33.77 87 LEU A O 1
ATOM 685 N N A ALA A 1 88 ? 46.421 15.908 66.747 0.59 31.65 88 ALA A N 1
ATOM 686 N N B ALA A 1 88 ? 46.421 15.901 66.732 0.41 31.10 88 ALA A N 1
ATOM 687 C CA A ALA A 1 88 ? 44.975 15.976 66.921 0.59 30.24 88 ALA A CA 1
ATOM 688 C CA B ALA A 1 88 ? 44.967 15.913 66.815 0.41 29.90 88 ALA A CA 1
ATOM 689 C C A ALA A 1 88 ? 44.221 14.989 66.043 0.59 28.24 88 ALA A C 1
ATOM 690 C C B ALA A 1 88 ? 44.307 14.940 65.848 0.41 28.34 88 ALA A C 1
ATOM 691 O O A ALA A 1 88 ? 42.986 15.016 66.035 0.59 29.42 88 ALA A O 1
ATOM 692 O O B ALA A 1 88 ? 43.075 14.917 65.763 0.41 29.23 88 ALA A O 1
ATOM 695 N N A GLY A 1 89 ? 44.924 14.118 65.321 0.59 31.39 89 GLY A N 1
ATOM 696 N N B GLY A 1 89 ? 45.085 14.141 65.124 0.41 31.35 89 GLY A N 1
ATOM 697 C CA A GLY A 1 89 ? 44.278 13.268 64.339 0.59 33.33 89 GLY A CA 1
ATOM 698 C CA B GLY A 1 89 ? 44.524 13.207 64.168 0.41 33.48 89 GLY A CA 1
ATOM 699 C C A GLY A 1 89 ? 43.534 14.108 63.324 0.59 34.05 89 GLY A C 1
ATOM 700 C C B GLY A 1 89 ? 44.313 13.820 62.799 0.41 34.01 89 GLY A C 1
ATOM 701 O O A GLY A 1 89 ? 42.464 13.723 62.842 0.59 30.60 89 GLY A O 1
ATOM 702 O O B GLY A 1 89 ? 45.091 13.569 61.874 0.41 32.73 89 GLY A O 1
ATOM 703 N N A GLY A 1 90 ? 44.102 15.266 62.998 0.59 32.68 90 GLY A N 1
ATOM 704 N N B GLY A 1 90 ? 43.263 14.632 62.662 0.41 33.11 90 GLY A N 1
ATOM 705 C CA A GLY A 1 90 ? 43.420 16.260 62.200 0.59 33.71 90 GLY A CA 1
ATOM 706 C CA B GLY A 1 90 ? 42.935 15.283 61.417 0.41 35.35 90 GLY A CA 1
ATOM 707 C C A GLY A 1 90 ? 43.239 15.847 60.752 0.59 35.80 90 GLY A C 1
ATOM 708 C C B GLY A 1 90 ? 43.247 16.772 61.435 0.41 36.67 90 GLY A C 1
ATOM 709 O O A GLY A 1 90 ? 43.673 14.787 60.297 0.59 31.74 90 GLY A O 1
ATOM 710 O O B GLY A 1 90 ? 43.769 17.327 62.399 0.41 35.28 90 GLY A O 1
ATOM 711 N N A CYS A 1 91 ? 42.586 16.732 60.010 0.59 34.54 91 CYS A N 1
ATOM 712 N N B CYS A 1 91 ? 42.903 17.416 60.324 0.41 35.64 91 CYS A N 1
ATOM 713 C CA A CYS A 1 91 ? 42.117 16.437 58.663 0.59 37.51 91 CYS A CA 1
ATOM 714 C CA B CYS A 1 91 ? 43.147 18.839 60.151 0.41 34.22 91 CYS A CA 1
ATOM 715 C C A CYS A 1 91 ? 41.763 17.752 57.982 0.59 36.21 91 CYS A C 1
ATOM 716 C C B CYS A 1 91 ? 41.955 19.640 60.671 0.41 35.10 91 CYS A C 1
ATOM 717 O O A CYS A 1 91 ? 41.859 18.831 58.574 0.59 35.49 91 CYS A O 1
ATOM 718 O O B CYS A 1 91 ? 41.050 19.105 61.316 0.41 31.82 91 CYS A O 1
ATOM 723 N N A ALA A 1 92 ? 41.342 17.648 56.724 0.59 38.31 92 ALA A N 1
ATOM 724 N N B ALA A 1 92 ? 41.944 20.945 60.387 0.41 36.29 92 ALA A N 1
ATOM 725 C CA A ALA A 1 92 ? 40.713 18.775 56.053 0.59 37.68 92 ALA A CA 1
ATOM 726 C CA B ALA A 1 92 ? 40.871 21.800 60.880 0.41 34.17 92 ALA A CA 1
ATOM 727 C C A ALA A 1 92 ? 39.416 19.111 56.776 0.59 35.55 92 ALA A C 1
ATOM 728 C C B ALA A 1 92 ? 39.527 21.421 60.278 0.41 33.86 92 ALA A C 1
ATOM 729 O O A ALA A 1 92 ? 38.346 18.617 56.404 0.59 29.15 92 ALA A O 1
ATOM 730 O O B ALA A 1 92 ? 38.488 21.618 60.917 0.41 30.73 92 ALA A O 1
ATOM 733 N N A SER A 1 93 ? 39.513 19.942 57.815 0.59 35.56 93 SER A N 1
ATOM 734 N N B SER A 1 93 ? 39.522 20.881 59.058 0.41 34.38 93 SER A N 1
ATOM 735 C CA A SER A 1 93 ? 38.407 20.276 58.713 0.59 34.46 93 SER A CA 1
ATOM 736 C CA B SER A 1 93 ? 38.283 20.354 58.500 0.41 34.50 93 SER A CA 1
ATOM 737 C C A SER A 1 93 ? 37.859 19.050 59.438 0.59 35.65 93 SER A C 1
ATOM 738 C C B SER A 1 93 ? 37.867 19.080 59.224 0.41 35.57 93 SER A C 1
ATOM 739 O O A SER A 1 93 ? 36.723 19.070 59.923 0.59 34.82 93 SER A O 1
ATOM 740 O O B SER A 1 93 ? 36.725 18.960 59.686 0.41 34.80 93 SER A O 1
ATOM 745 N N A GLY A 1 94 ? 38.646 17.975 59.524 0.59 34.13 94 GLY A N 1
ATOM 746 N N B GLY A 1 94 ? 38.792 18.125 59.352 0.41 34.31 94 GLY A N 1
ATOM 747 C CA A GLY A 1 94 ? 38.188 16.790 60.225 0.59 30.54 94 GLY A CA 1
ATOM 748 C CA B GLY A 1 94 ? 38.467 16.873 60.016 0.41 31.15 94 GLY A CA 1
ATOM 749 C C A GLY A 1 94 ? 38.007 17.012 61.710 0.59 36.54 94 GLY A C 1
ATOM 750 C C B GLY A 1 94 ? 38.103 17.055 61.477 0.41 36.08 94 GLY A C 1
ATOM 751 O O A GLY A 1 94 ? 37.117 16.419 62.325 0.59 36.66 94 GLY A O 1
ATOM 752 O O B GLY A 1 94 ? 37.142 16.457 61.965 0.41 37.35 94 GLY A O 1
ATOM 753 N N A VAL A 1 95 ? 38.841 17.862 62.311 0.59 35.55 95 VAL A N 1
ATOM 754 N N B VAL A 1 95 ? 38.867 17.881 62.197 0.41 36.32 95 VAL A N 1
ATOM 755 C CA A VAL A 1 95 ? 38.580 18.275 63.685 0.59 34.94 95 VAL A CA 1
ATOM 756 C CA B VAL A 1 95 ? 38.537 18.160 63.592 0.41 35.14 95 VAL A CA 1
ATOM 757 C C A VAL A 1 95 ? 37.205 18.922 63.782 0.59 32.97 95 VAL A C 1
ATOM 758 C C B VAL A 1 95 ? 37.152 18.786 63.699 0.41 32.94 95 VAL A C 1
ATOM 759 O O A VAL A 1 95 ? 36.508 18.772 64.793 0.59 38.06 95 VAL A O 1
ATOM 760 O O B VAL A 1 95 ? 36.405 18.506 64.644 0.41 37.30 95 VAL A O 1
ATOM 767 N N . THR A 1 96 ? 36.775 19.616 62.725 1.00 26.69 96 THR A N 1
ATOM 768 C CA . THR A 1 96 ? 35.459 20.243 62.738 1.00 31.48 96 THR A CA 1
ATOM 769 C C . THR A 1 96 ? 34.358 19.266 62.330 1.00 34.72 96 THR A C 1
ATOM 770 O O . THR A 1 96 ? 33.383 19.084 63.066 1.00 34.03 96 THR A O 1
ATOM 774 N N . TYR A 1 97 ? 34.487 18.627 61.162 1.00 26.14 97 TYR A N 1
ATOM 775 C CA . TYR A 1 97 ? 33.351 17.867 60.650 1.00 30.74 97 TYR A CA 1
ATOM 776 C C . TYR A 1 97 ? 33.187 16.519 61.345 1.00 30.77 97 TYR A C 1
ATOM 777 O O . TYR A 1 97 ? 32.057 16.034 61.466 1.00 32.90 97 TYR A O 1
ATOM 786 N N . ARG A 1 98 ? 34.273 15.907 61.825 1.00 27.00 98 ARG A N 1
ATOM 787 C CA . ARG A 1 98 ? 34.124 14.652 62.556 1.00 33.91 98 ARG A CA 1
ATOM 788 C C . ARG A 1 98 ? 33.523 14.849 63.943 1.00 34.68 98 ARG A C 1
ATOM 789 O O . ARG A 1 98 ? 33.253 13.856 64.627 1.00 34.52 98 ARG A O 1
ATOM 797 N N . VAL A 1 99 ? 33.321 16.096 64.377 1.00 29.86 99 VAL A N 1
ATOM 798 C CA . VAL A 1 99 ? 32.509 16.340 65.565 1.00 32.47 99 VAL A CA 1
ATOM 799 C C . VAL A 1 99 ? 31.080 15.873 65.321 1.00 35.77 99 VAL A C 1
ATOM 800 O O . VAL A 1 99 ? 30.455 15.249 66.187 1.00 31.02 99 VAL A O 1
ATOM 804 N N . GLY A 1 100 ? 30.548 16.155 64.128 1.00 36.79 100 GLY A N 1
ATOM 805 C CA . GLY A 1 100 ? 29.214 15.707 63.771 1.00 29.89 100 GLY A CA 1
ATOM 806 C C . GLY A 1 100 ? 29.107 14.216 63.538 1.00 30.70 100 GLY A C 1
ATOM 807 O O . GLY A 1 100 ? 27.997 13.676 63.555 1.00 30.53 100 GLY A O 1
ATOM 808 N N . GLU A 1 101 ? 30.235 13.537 63.315 1.00 34.46 101 GLU A N 1
ATOM 809 C CA . GLU A 1 101 ? 30.221 12.088 63.166 1.00 28.54 101 GLU A CA 1
ATOM 810 C C . GLU A 1 101 ? 30.108 11.365 64.500 1.00 35.66 101 GLU A C 1
ATOM 811 O O . GLU A 1 101 ? 29.668 10.210 64.526 1.00 42.41 101 GLU A O 1
ATOM 817 N N . GLY A 1 102 ? 30.490 12.010 65.593 1.00 33.46 102 GLY A N 1
ATOM 818 C CA . GLY A 1 102 ? 30.411 11.430 66.912 1.00 30.12 102 GLY A CA 1
ATOM 819 C C . GLY A 1 102 ? 31.734 11.046 67.557 1.00 34.69 102 GLY A C 1
ATOM 820 O O . GLY A 1 102 ? 31.723 10.280 68.528 1.00 36.66 102 GLY A O 1
ATOM 821 N N . LEU A 1 103 ? 32.861 11.544 67.053 1.00 33.41 103 LEU A N 1
ATOM 822 C CA . LEU A 1 103 ? 34.165 11.222 67.625 1.00 33.03 103 LEU A CA 1
ATOM 823 C C . LEU A 1 103 ? 34.440 12.171 68.784 1.00 28.07 103 LEU A C 1
ATOM 824 O O . LEU A 1 103 ? 34.641 13.372 68.577 1.00 31.92 103 LEU A O 1
ATOM 829 N N . THR A 1 104 ? 34.456 11.635 70.005 1.00 29.74 104 THR A N 1
ATOM 830 C CA . THR A 1 104 ? 34.677 12.479 71.176 1.00 33.67 104 THR A CA 1
ATOM 831 C C . THR A 1 104 ? 36.076 13.083 71.188 1.00 29.46 104 THR A C 1
ATOM 832 O O . THR A 1 104 ? 36.274 14.162 71.759 1.00 25.71 104 THR A O 1
ATOM 836 N N . THR A 1 105 ? 37.053 12.413 70.567 1.00 26.84 105 THR A N 1
ATOM 837 C CA . THR A 1 105 ? 38.383 13.002 70.431 1.00 28.43 105 THR A CA 1
ATOM 838 C C . THR A 1 105 ? 38.328 14.306 69.643 1.00 30.31 105 THR A C 1
ATOM 839 O O . THR A 1 105 ? 39.052 15.261 69.954 1.00 28.25 105 THR A O 1
ATOM 843 N N . ALA A 1 106 ? 37.476 14.366 68.616 1.00 24.98 106 ALA A N 1
ATOM 844 C CA . ALA A 1 106 ? 37.325 15.601 67.855 1.00 27.03 106 ALA A CA 1
ATOM 845 C C . ALA A 1 106 ? 36.672 16.690 68.689 1.00 27.80 106 ALA A C 1
ATOM 846 O O . ALA A 1 106 ? 36.947 17.878 68.478 1.00 26.10 106 ALA A O 1
ATOM 848 N N . TRP A 1 107 ? 35.810 16.307 69.636 1.00 29.03 107 TRP A N 1
ATOM 849 C CA . TRP A 1 107 ? 35.214 17.287 70.540 1.00 25.58 107 TRP A CA 1
ATOM 850 C C . TRP A 1 107 ? 36.286 17.995 71.367 1.00 25.82 107 TRP A C 1
ATOM 851 O O . TRP A 1 107 ? 36.278 19.224 71.478 1.00 25.17 107 TRP A O 1
ATOM 862 N N . PHE A 1 108 ? 37.221 17.239 71.954 1.00 30.32 108 PHE A N 1
ATOM 863 C CA . PHE A 1 108 ? 38.366 17.858 72.625 1.00 32.22 108 PHE A CA 1
ATOM 864 C C . PHE A 1 108 ? 39.120 18.787 71.692 1.00 27.60 108 PHE A C 1
ATOM 865 O O . PHE A 1 108 ? 39.295 19.977 71.972 1.00 32.34 108 PHE A O 1
ATOM 873 N N . ALA A 1 109 ? 39.643 18.212 70.605 1.00 33.68 109 ALA A N 1
ATOM 874 C CA . ALA A 1 109 ? 40.525 18.944 69.707 1.00 27.30 109 ALA A CA 1
ATOM 875 C C . ALA A 1 109 ? 39.912 20.272 69.301 1.00 26.84 109 ALA A C 1
ATOM 876 O O . ALA A 1 109 ? 40.581 21.309 69.348 1.00 29.03 109 ALA A O 1
ATOM 878 N N . ALA A 1 110 ? 38.629 20.263 68.932 1.00 24.50 110 ALA A N 1
ATOM 879 C CA . ALA A 1 110 ? 37.955 21.499 68.548 1.00 26.69 110 ALA A CA 1
ATOM 880 C C . ALA A 1 110 ? 37.971 22.513 69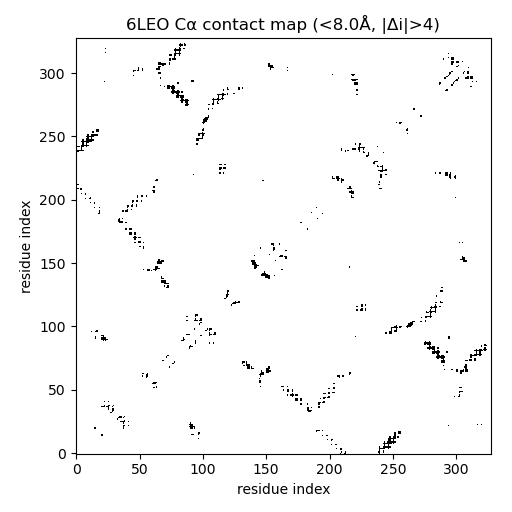.684 1.00 27.25 110 ALA A C 1
ATOM 881 O O . ALA A 1 110 ? 38.287 23.690 69.473 1.00 24.29 110 ALA A O 1
ATOM 883 N N . LEU A 1 111 ? 37.629 22.073 70.899 1.00 27.31 111 LEU A N 1
ATOM 884 C CA . LEU A 1 111 ? 37.653 22.976 72.047 1.00 27.74 111 LEU A CA 1
ATOM 885 C C . LEU A 1 111 ? 39.033 23.595 72.225 1.00 25.25 111 LEU A C 1
ATOM 886 O O . LEU A 1 111 ? 39.168 24.818 72.348 1.00 28.15 111 LEU A O 1
ATOM 891 N N . PHE A 1 112 ? 40.078 22.766 72.221 1.00 22.80 112 PHE A N 1
ATOM 892 C CA . PHE A 1 112 ? 41.424 23.304 72.373 1.00 27.39 112 PHE A CA 1
ATOM 893 C C . PHE A 1 112 ? 41.899 24.004 71.106 1.00 25.49 112 PHE A C 1
ATOM 894 O O . PHE A 1 112 ? 42.737 24.910 71.183 1.00 23.63 112 PHE A O 1
ATOM 902 N N . TYR A 1 113 ? 41.378 23.607 69.940 1.00 27.50 113 TYR A N 1
ATOM 903 C CA . TYR A 1 113 ? 41.624 24.375 68.721 1.00 25.60 113 TYR A CA 1
ATOM 904 C C . TYR A 1 113 ? 41.004 25.761 68.823 1.00 24.53 113 TYR A C 1
ATOM 905 O O . TYR A 1 113 ? 41.647 26.764 68.493 1.00 25.57 113 TYR A O 1
ATOM 914 N N . GLY A 1 114 ? 39.760 25.838 69.300 1.00 20.09 114 GLY A N 1
ATOM 915 C CA . GLY A 1 114 ? 39.106 27.129 69.428 1.00 18.52 114 GLY A CA 1
ATOM 916 C C . GLY A 1 114 ? 39.736 28.008 70.491 1.00 23.60 114 GLY A C 1
ATOM 917 O O . GLY A 1 114 ? 39.895 29.216 70.295 1.00 24.99 114 GLY A O 1
ATOM 918 N N . LEU A 1 115 ? 40.102 27.418 71.632 1.00 26.38 115 LEU A N 1
ATOM 919 C CA . LEU A 1 115 ? 40.694 28.204 72.711 1.00 25.55 115 LEU A CA 1
ATOM 920 C C . LEU A 1 115 ? 42.075 28.718 72.320 1.00 27.34 115 LEU A C 1
ATOM 921 O O . LEU A 1 115 ? 42.379 29.905 72.495 1.00 25.55 115 LEU A O 1
ATOM 926 N N . GLY A 1 116 ? 42.921 27.839 71.777 1.00 23.19 116 GLY A N 1
ATOM 927 C CA . GLY A 1 116 ? 44.258 28.257 71.385 1.00 25.72 116 GLY A CA 1
ATOM 928 C C . GLY A 1 116 ? 44.250 29.341 70.323 1.00 29.93 116 GLY A C 1
ATOM 929 O O . GLY A 1 116 ? 45.016 30.305 70.402 1.00 27.44 116 GLY A O 1
ATOM 930 N N . ALA A 1 117 ? 43.386 29.198 69.313 1.00 23.81 117 ALA A N 1
ATOM 931 C CA . ALA A 1 117 ? 43.281 30.225 68.282 1.00 23.67 117 ALA A CA 1
ATOM 932 C C . ALA A 1 117 ? 42.745 31.529 68.859 1.00 25.11 117 ALA A C 1
ATOM 933 O O . ALA A 1 117 ? 43.198 32.616 68.482 1.00 29.87 117 ALA A O 1
ATOM 935 N N . TYR A 1 118 ? 41.769 31.437 69.765 1.00 26.69 118 TYR A N 1
ATOM 936 C CA . TYR A 1 118 ? 41.301 32.617 70.485 1.00 27.30 118 TYR A CA 1
ATOM 937 C C . TYR A 1 118 ? 42.428 33.236 71.304 1.00 27.32 118 TYR A C 1
ATOM 938 O O . TYR A 1 118 ? 42.620 34.459 71.288 1.00 30.89 118 TYR A O 1
ATOM 947 N N . ALA A 1 119 ? 43.195 32.404 72.013 1.00 21.24 119 ALA A N 1
ATOM 948 C CA . ALA A 1 119 ? 44.284 32.914 72.844 1.00 26.47 119 ALA A CA 1
ATOM 949 C C . ALA A 1 119 ? 45.390 33.552 72.012 1.00 32.34 119 ALA A C 1
ATOM 950 O O . ALA A 1 119 ? 46.020 34.516 72.459 1.00 29.39 119 ALA A O 1
ATOM 952 N N . THR A 1 120 ? 45.648 33.028 70.813 1.00 28.40 120 THR A N 1
ATOM 953 C CA . THR A 1 120 ? 46.717 33.578 69.989 1.00 25.54 120 THR A CA 1
ATOM 954 C C . THR A 1 120 ? 46.312 34.905 69.361 1.00 30.95 120 THR A C 1
ATOM 955 O O . THR A 1 120 ? 47.159 35.784 69.165 1.00 29.61 120 THR A O 1
ATOM 959 N N . LYS A 1 121 ? 45.028 35.075 69.052 1.00 28.60 121 LYS A N 1
ATOM 960 C CA . LYS A 1 121 ? 44.577 36.312 68.429 1.00 25.56 121 LYS A CA 1
ATOM 961 C C . LYS A 1 121 ? 44.440 37.437 69.447 1.00 29.20 121 LYS A C 1
ATOM 962 O O . LYS A 1 121 ? 44.821 38.580 69.168 1.00 22.26 121 LYS A O 1
ATOM 968 N N . SER A 1 122 ? 43.916 37.133 70.634 1.00 33.15 122 SER A N 1
ATOM 969 C CA . SER A 1 122 ? 43.545 38.174 71.579 1.00 25.54 122 SER A CA 1
ATOM 970 C C . SER A 1 122 ? 43.896 37.862 73.028 1.00 29.15 122 SER A C 1
ATOM 971 O O . SER A 1 122 ? 43.588 38.679 73.901 1.00 22.90 122 SER A O 1
ATOM 974 N N . GLY A 1 123 ? 44.532 36.729 73.316 1.00 33.63 123 GLY A N 1
ATOM 975 C CA . GLY A 1 123 ? 44.759 36.348 74.695 1.00 20.62 123 GLY A CA 1
ATOM 976 C C . GLY A 1 123 ? 46.207 36.166 75.100 1.00 27.60 123 GLY A C 1
ATOM 977 O O . GLY A 1 123 ? 47.077 36.957 74.721 1.00 27.98 123 GLY A O 1
ATOM 978 N N . ALA A 1 124 ? 46.471 35.109 75.875 1.00 29.62 124 ALA A N 1
ATOM 979 C CA . ALA A 1 124 ? 47.782 34.916 76.485 1.00 29.33 124 ALA A CA 1
ATOM 980 C C . ALA A 1 124 ? 48.886 34.688 75.460 1.00 31.84 124 ALA A C 1
ATOM 981 O O . ALA A 1 124 ? 50.058 34.922 75.771 1.00 33.19 124 ALA A O 1
ATOM 983 N N . PHE A 1 125 ? 48.548 34.237 74.255 1.00 29.21 125 PHE A N 1
ATOM 984 C CA . PHE A 1 125 ? 49.536 34.016 73.208 1.00 27.75 125 PHE A CA 1
ATOM 985 C C . PHE A 1 125 ? 49.598 35.156 72.200 1.00 28.89 125 PHE A C 1
ATOM 986 O O . PHE A 1 125 ? 50.329 35.048 71.212 1.00 32.10 125 PHE A O 1
ATOM 994 N N . SER A 1 126 ? 48.852 36.242 72.419 1.00 28.02 126 SER A N 1
ATOM 995 C CA . SER A 1 126 ? 48.811 37.313 71.430 1.00 27.90 126 SER A CA 1
ATOM 996 C C . SER A 1 126 ? 50.118 38.090 71.356 1.00 26.01 126 SER A C 1
ATOM 997 O O . SER A 1 126 ? 50.346 38.795 70.367 1.00 29.51 126 SER A O 1
ATOM 1000 N N . TRP A 1 127 ? 50.979 37.985 72.373 1.00 22.76 127 TRP A N 1
ATOM 1001 C CA . TRP A 1 127 ? 52.301 38.595 72.276 1.00 26.90 127 TRP A CA 1
ATOM 1002 C C . TRP A 1 127 ? 53.113 37.965 71.155 1.00 32.11 127 TRP A C 1
ATOM 1003 O O . TRP A 1 127 ? 53.910 38.648 70.502 1.00 34.88 127 TRP A O 1
ATOM 1014 N N . TRP A 1 128 ? 52.926 36.665 70.920 1.00 36.90 128 TRP A N 1
ATOM 1015 C CA . TRP A 1 128 ? 53.624 35.999 69.828 1.00 30.32 128 TRP A CA 1
ATOM 1016 C C . TRP A 1 128 ? 53.094 36.462 68.478 1.00 30.08 128 TRP A C 1
ATOM 1017 O O . TRP A 1 128 ? 53.877 36.738 67.561 1.00 29.80 128 TRP A O 1
ATOM 1028 N N . LEU A 1 129 ? 51.768 36.558 68.337 1.00 27.50 129 LEU A N 1
ATOM 1029 C CA . LEU A 1 129 ? 51.195 37.053 67.090 1.00 30.57 129 LEU A CA 1
ATOM 1030 C C . LEU A 1 129 ? 51.607 38.497 66.839 1.00 29.53 129 LEU A C 1
ATOM 1031 O O . LEU A 1 129 ? 51.839 38.895 65.691 1.00 30.02 129 LEU A O 1
ATOM 1036 N N . SER A 1 130 ? 51.714 39.295 67.904 1.00 33.01 130 SER A N 1
ATOM 1037 C CA . SER A 1 130 ? 52.137 40.682 67.750 1.00 24.52 130 SER A CA 1
ATOM 1038 C C . SER A 1 130 ? 53.583 40.766 67.280 1.00 30.75 130 SER A C 1
ATOM 1039 O O . SER A 1 130 ? 53.929 41.631 66.467 1.00 38.55 130 SER A O 1
ATOM 1042 N N . TRP A 1 131 ? 54.439 39.871 67.776 1.00 25.08 131 TRP A N 1
ATOM 1043 C CA . TRP A 1 131 ? 55.828 39.852 67.331 1.00 30.88 131 TRP A CA 1
ATOM 1044 C C . TRP A 1 131 ? 55.947 39.368 65.893 1.00 33.59 131 TRP A C 1
ATOM 1045 O O . TRP A 1 131 ? 56.820 39.837 65.155 1.00 33.74 131 TRP A O 1
ATOM 1056 N N . VAL A 1 132 ? 55.081 38.441 65.480 1.00 32.95 132 VAL A N 1
ATOM 1057 C CA . VAL A 1 132 ? 55.147 37.900 64.126 1.00 29.79 132 VAL A CA 1
ATOM 1058 C C . VAL A 1 132 ? 54.727 38.951 63.107 1.00 30.85 132 VAL A C 1
ATOM 1059 O O . VAL A 1 132 ? 55.286 39.026 62.006 1.00 31.95 132 VAL A O 1
ATOM 1063 N N . GLY A 1 133 ? 53.753 39.791 63.462 1.00 31.68 133 GLY A N 1
ATOM 1064 C CA . GLY A 1 133 ? 53.214 40.760 62.524 1.00 25.37 133 GLY A CA 1
ATOM 1065 C C . GLY A 1 133 ? 54.213 41.785 62.033 1.00 30.50 133 GLY A C 1
ATOM 1066 O O . GLY A 1 133 ? 53.951 42.460 61.032 1.00 34.34 133 GLY A O 1
ATOM 1067 N N . GLN A 1 134 ? 55.354 41.923 62.713 1.00 29.54 134 GLN A N 1
ATOM 1068 C CA . GLN A 1 134 ? 56.375 42.868 62.273 1.00 42.08 134 GLN A CA 1
ATOM 1069 C C . GLN A 1 134 ? 57.061 42.438 60.984 1.00 38.53 134 GLN A C 1
ATOM 1070 O O . GLN A 1 134 ? 57.771 43.251 60.382 1.00 40.08 134 GLN A O 1
ATOM 1076 N N . PHE A 1 135 ? 56.872 41.194 60.549 1.00 29.95 135 PHE A N 1
ATOM 1077 C CA . PHE A 1 135 ? 57.504 40.677 59.345 1.00 33.56 135 PHE A CA 1
ATOM 1078 C C . PHE A 1 135 ? 56.562 40.655 58.153 1.00 29.70 135 PHE A C 1
ATOM 1079 O O . PHE A 1 135 ? 56.885 40.033 57.136 1.00 35.25 135 PHE A O 1
ATOM 1087 N N . LYS A 1 136 ? 55.410 41.312 58.252 1.00 33.72 136 LYS A N 1
ATOM 1088 C CA . LYS A 1 136 ? 54.450 41.306 57.157 1.00 28.40 136 LYS A CA 1
ATOM 1089 C C . LYS A 1 136 ? 55.027 42.024 55.945 1.00 32.93 136 LYS A C 1
ATOM 1090 O O . LYS A 1 136 ? 55.535 43.144 56.056 1.00 36.19 136 LYS A O 1
ATOM 1096 N N . SER A 1 137 ? 54.952 41.376 54.793 1.00 30.69 137 SER A N 1
ATOM 1097 C CA . SER A 1 137 ? 55.410 41.995 53.559 1.00 28.86 137 SER A CA 1
ATOM 1098 C C . SER A 1 137 ? 54.461 43.121 53.161 1.00 36.89 137 SER A C 1
ATOM 1099 O O . SER A 1 137 ? 53.238 42.932 53.184 1.00 37.16 137 SER A O 1
ATOM 1102 N N . PRO A 1 138 ? 54.974 44.298 52.798 1.00 39.78 138 PRO A N 1
ATOM 1103 C CA . PRO A 1 138 ? 54.100 45.380 52.327 1.00 38.44 138 PRO A CA 1
ATOM 1104 C C . PRO A 1 138 ? 53.581 45.186 50.910 1.00 37.44 138 PRO A C 1
ATOM 1105 O O . PRO A 1 138 ? 52.795 46.017 50.441 1.00 40.46 138 PRO A O 1
ATOM 1109 N N . LEU A 1 139 ? 53.995 44.119 50.225 1.00 37.13 139 LEU A N 1
ATOM 1110 C CA . LEU A 1 139 ? 53.520 43.849 48.874 1.00 31.77 139 LEU A CA 1
ATOM 1111 C C . LEU A 1 139 ? 52.004 43.709 48.856 1.00 34.07 139 LEU A C 1
ATOM 1112 O O . LEU A 1 139 ? 51.424 42.995 49.677 1.00 33.71 139 LEU A O 1
ATOM 1117 N N . SER A 1 140 ? 51.364 44.385 47.906 1.00 41.03 140 SER A N 1
ATOM 1118 C CA . SER A 1 140 ? 49.914 44.361 47.808 1.00 36.24 140 SER A CA 1
ATOM 1119 C C . SER A 1 140 ? 49.500 44.436 46.348 1.00 37.99 140 SER A C 1
ATOM 1120 O O . SER A 1 140 ? 50.284 44.810 45.472 1.00 37.16 140 SER A O 1
ATOM 1123 N N . VAL A 1 141 ? 48.253 44.064 46.100 1.00 32.64 141 VAL A N 1
ATOM 1124 C CA . VAL A 1 141 ? 47.610 44.285 44.819 1.00 35.14 141 VAL A CA 1
ATOM 1125 C C . VAL A 1 141 ? 46.648 45.453 44.984 1.00 38.51 141 VAL A C 1
ATOM 1126 O O . VAL A 1 141 ? 46.179 45.757 46.085 1.00 44.39 141 VAL A O 1
ATOM 1130 N N . GLU A 1 142 ? 46.353 46.130 43.882 1.00 39.51 142 GLU A N 1
ATOM 1131 C CA . GLU A 1 142 ? 45.401 47.228 43.928 1.00 48.51 142 GLU A CA 1
ATOM 1132 C C . GLU A 1 142 ? 44.058 46.792 43.356 1.00 41.63 142 GLU A C 1
ATOM 1133 O O . GLU A 1 142 ? 43.944 45.771 42.674 1.00 40.14 142 GLU A O 1
ATOM 1139 N N . GLU A 1 143 ? 43.036 47.590 43.655 1.00 44.37 143 GLU A N 1
ATOM 1140 C CA . GLU A 1 143 ? 41.662 47.226 43.342 1.00 40.88 143 GLU A CA 1
ATOM 1141 C C . GLU A 1 143 ? 41.469 47.002 41.847 1.00 37.96 143 GLU A C 1
ATOM 1142 O O . GLU A 1 143 ? 41.975 47.757 41.014 1.00 33.30 143 GLU A O 1
ATOM 1148 N N . SER A 1 144 ? 40.731 45.948 41.520 1.00 32.91 144 SER A N 1
ATOM 1149 C CA . SER A 1 144 ? 40.348 45.629 40.152 1.00 30.98 144 SER A CA 1
ATOM 1150 C C . SER A 1 144 ? 39.099 44.759 40.219 1.00 29.56 144 SER A C 1
ATOM 1151 O O . SER A 1 144 ? 38.515 44.566 41.290 1.00 31.51 144 SER A O 1
ATOM 1154 N N . ALA A 1 145 ? 38.682 44.230 39.069 1.00 39.37 145 ALA A N 1
ATOM 1155 C CA . ALA A 1 145 ? 37.584 43.273 39.065 1.00 36.26 145 ALA A CA 1
ATOM 1156 C C . ALA A 1 145 ? 37.992 41.942 39.679 1.00 34.11 145 ALA A C 1
ATOM 1157 O O . ALA A 1 145 ? 37.121 41.176 40.108 1.00 32.81 145 ALA A O 1
ATOM 1159 N N . TYR A 1 146 ? 39.292 41.658 39.741 1.00 29.97 146 TYR A N 1
ATOM 1160 C CA . TYR A 1 146 ? 39.788 40.377 40.223 1.00 31.70 146 TYR A CA 1
ATOM 1161 C C . TYR A 1 146 ? 40.185 40.389 41.691 1.00 29.83 1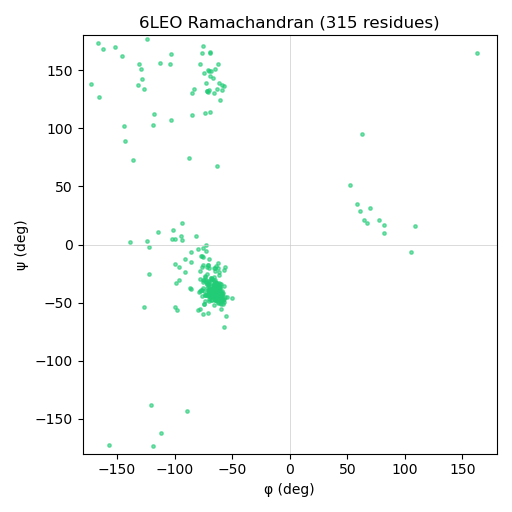46 TYR A C 1
ATOM 1162 O O . TYR A 1 146 ? 40.073 39.353 42.354 1.00 29.28 146 TYR A O 1
ATOM 1171 N N . TYR A 1 147 ? 40.647 41.522 42.217 1.00 31.97 147 TYR A N 1
ATOM 1172 C CA . TYR A 1 147 ? 41.222 41.580 43.553 1.00 28.04 147 TYR A CA 1
ATOM 1173 C C . TYR A 1 147 ? 40.572 42.677 44.381 1.00 28.20 147 TYR A C 1
ATOM 1174 O O . TYR A 1 147 ? 40.265 43.759 43.870 1.00 31.99 147 TYR A O 1
ATOM 1183 N N . VAL A 1 148 ? 40.375 42.390 45.669 1.00 26.29 148 VAL A N 1
ATOM 1184 C CA . VAL A 1 148 ? 40.036 43.430 46.630 1.00 26.64 148 VAL A CA 1
ATOM 1185 C C . VAL A 1 148 ? 41.273 44.278 46.897 1.00 28.56 148 VAL A C 1
ATOM 1186 O O . VAL A 1 148 ? 42.393 43.757 47.002 1.00 33.26 148 VAL A O 1
ATOM 1190 N N . LYS A 1 149 ? 41.080 45.593 46.995 1.00 27.76 149 LYS A N 1
ATOM 1191 C CA . LYS A 1 149 ? 42.202 46.499 47.214 1.00 32.97 149 LYS A CA 1
ATOM 1192 C C . LYS A 1 149 ? 42.973 46.125 48.475 1.00 33.26 149 LYS A C 1
ATOM 1193 O O . LYS A 1 149 ? 42.386 45.814 49.515 1.00 32.98 149 LYS A O 1
ATOM 1199 N N . GLY A 1 150 ? 44.301 46.146 48.369 1.00 34.18 150 GLY A N 1
ATOM 1200 C CA . GLY A 1 150 ? 45.166 45.865 49.496 1.00 24.54 150 GLY A CA 1
ATOM 1201 C C . GLY A 1 150 ? 45.389 44.401 49.795 1.00 30.32 150 GLY A C 1
ATOM 1202 O O . GLY A 1 150 ? 45.963 44.080 50.842 1.00 32.88 150 GLY A O 1
ATOM 1203 N N . ALA A 1 151 ? 44.957 43.502 48.917 1.00 28.75 151 ALA A N 1
ATOM 1204 C CA . ALA A 1 151 ? 45.137 42.080 49.150 1.00 25.43 151 ALA A CA 1
ATOM 1205 C C . ALA A 1 151 ? 46.587 41.677 48.895 1.00 28.07 151 ALA A C 1
ATOM 1206 O O . ALA A 1 151 ? 47.398 42.449 48.375 1.00 30.62 151 ALA A O 1
ATOM 1208 N N . GLY A 1 152 ? 46.909 40.441 49.267 1.00 25.36 152 GLY A N 1
ATOM 1209 C CA . GLY A 1 152 ? 48.254 39.933 49.145 1.00 30.72 152 GLY A CA 1
ATOM 1210 C C . GLY A 1 152 ? 48.691 39.731 47.707 1.00 26.40 152 GLY A C 1
ATOM 1211 O O . GLY A 1 152 ? 47.880 39.718 46.777 1.00 29.02 152 GLY A O 1
ATOM 1212 N N . PRO A 1 153 ? 49.996 39.578 47.500 1.00 24.31 153 PRO A N 1
ATOM 1213 C CA . PRO A 1 153 ? 50.500 39.319 46.149 1.00 23.23 153 PRO A CA 1
ATOM 1214 C C . PRO A 1 153 ? 50.144 37.918 45.679 1.00 26.71 153 PRO A C 1
ATOM 1215 O O . PRO A 1 153 ? 50.014 36.981 46.472 1.00 25.39 153 PRO A O 1
ATOM 1219 N N . THR A 1 154 ? 49.986 37.786 44.366 1.00 25.20 154 THR A N 1
ATOM 1220 C CA . THR A 1 154 ? 49.633 36.530 43.720 1.00 22.20 154 THR A CA 1
ATOM 1221 C C . THR A 1 154 ? 50.675 36.181 42.661 1.00 26.47 154 THR A C 1
ATOM 1222 O O . THR A 1 154 ? 51.615 36.936 42.405 1.00 27.59 154 THR A O 1
ATOM 1226 N N . ILE A 1 155 ? 50.494 35.015 42.039 1.00 25.04 155 ILE A N 1
ATOM 1227 C CA . ILE A 1 155 ? 51.395 34.599 40.971 1.00 35.67 155 ILE A CA 1
ATOM 1228 C C . ILE A 1 155 ? 51.268 35.532 39.772 1.00 33.71 155 ILE A C 1
ATOM 1229 O O . ILE A 1 155 ? 52.271 35.921 39.163 1.00 28.37 155 ILE A O 1
ATOM 1234 N N . SER A 1 156 ? 50.038 35.921 39.424 1.00 31.95 156 SER A N 1
ATOM 1235 C CA . SER A 1 156 ? 49.845 36.808 38.281 1.00 34.59 156 SER A CA 1
ATOM 1236 C C . SER A 1 156 ? 50.269 38.236 38.604 1.00 32.94 156 SER A C 1
ATOM 1237 O O . SER A 1 156 ? 50.920 38.894 37.785 1.00 34.45 156 SER A O 1
ATOM 1240 N N . SER A 1 157 ? 49.907 38.733 39.791 1.00 31.08 157 SER A N 1
ATOM 1241 C CA . SER A 1 157 ? 50.288 40.088 40.178 1.00 28.66 157 SER A CA 1
ATOM 1242 C C . SER A 1 157 ? 51.800 40.262 40.163 1.00 36.06 157 SER A C 1
ATOM 1243 O O . SER A 1 157 ? 52.312 41.295 39.716 1.00 35.95 157 SER A O 1
ATOM 1246 N N . VAL A 1 158 ? 52.531 39.264 40.661 1.00 37.88 158 VAL A N 1
ATOM 1247 C CA . VAL A 1 158 ? 53.988 39.332 40.643 1.00 35.64 158 VAL A CA 1
ATOM 1248 C C . VAL A 1 158 ? 54.500 39.316 39.209 1.00 39.43 158 VAL A C 1
ATOM 1249 O O . VAL A 1 158 ? 55.380 40.103 38.838 1.00 41.14 158 VAL A O 1
ATOM 1253 N N . LEU A 1 159 ? 53.944 38.437 38.375 1.00 32.70 159 LEU A N 1
ATOM 1254 C CA . LEU A 1 159 ? 54.350 38.350 36.979 1.00 36.39 159 LEU A CA 1
ATOM 1255 C C . LEU A 1 159 ? 53.791 39.478 36.121 1.00 38.28 159 LEU A C 1
ATOM 1256 O O . LEU A 1 159 ? 54.203 39.613 34.964 1.00 46.43 159 LEU A O 1
ATOM 1261 N N . GLY A 1 160 ? 52.872 40.282 36.648 1.00 39.01 160 GLY A N 1
ATOM 1262 C CA . GLY A 1 160 ? 52.257 41.328 35.853 1.00 37.68 160 GLY A CA 1
ATOM 1263 C C . GLY A 1 160 ? 51.332 40.818 34.771 1.00 36.72 160 GLY A C 1
ATOM 1264 O O . GLY A 1 160 ? 51.216 41.448 33.716 1.00 44.05 160 GLY A O 1
ATOM 1265 N N . LEU A 1 161 ? 50.668 39.692 35.005 1.00 32.83 161 LEU A N 1
ATOM 1266 C CA . LEU A 1 161 ? 49.775 39.076 34.038 1.00 34.18 161 LEU A CA 1
ATOM 1267 C C . LEU A 1 161 ? 48.333 39.149 34.523 1.00 31.29 161 LEU A C 1
ATOM 1268 O O . LEU A 1 161 ? 48.061 39.262 35.721 1.00 39.22 161 LEU A O 1
ATOM 1273 N N . ASN A 1 162 ? 47.409 39.089 33.571 1.00 33.99 162 ASN A N 1
ATOM 1274 C CA . ASN A 1 162 ? 45.998 38.990 33.910 1.00 28.61 162 ASN A CA 1
ATOM 1275 C C . ASN A 1 162 ? 45.760 37.679 34.652 1.00 35.06 162 ASN A C 1
ATOM 1276 O O . ASN A 1 162 ? 46.258 36.631 34.218 1.00 36.18 162 ASN A O 1
ATOM 1281 N N . PRO A 1 163 ? 45.024 37.692 35.769 1.00 36.48 163 PRO A N 1
ATOM 1282 C CA . PRO A 1 163 ? 44.881 36.463 36.572 1.00 34.36 163 PRO A CA 1
ATOM 1283 C C . PRO A 1 163 ? 44.330 35.280 35.794 1.00 34.99 163 PRO A C 1
ATOM 1284 O O . PRO A 1 163 ? 44.512 34.136 36.228 1.00 34.93 163 PRO A O 1
ATOM 1288 N N . TRP A 1 164 ? 43.670 35.518 34.658 1.00 31.33 164 TRP A N 1
ATOM 1289 C CA . TRP A 1 164 ? 43.190 34.418 33.830 1.00 29.91 164 TRP A CA 1
ATOM 1290 C C . TRP A 1 164 ? 44.334 33.553 33.317 1.00 31.72 164 TRP A C 1
ATOM 1291 O O . TRP A 1 164 ? 44.168 32.339 33.157 1.00 35.72 164 TRP A O 1
ATOM 1302 N N . ILE A 1 165 ? 45.493 34.149 33.052 1.00 27.43 165 ILE A N 1
ATOM 1303 C CA . ILE A 1 165 ? 46.555 33.456 32.323 1.00 33.13 165 ILE A CA 1
ATOM 1304 C C . ILE A 1 165 ? 47.186 32.363 33.185 1.00 29.58 165 ILE A C 1
ATOM 1305 O O . ILE A 1 165 ? 47.145 31.191 32.783 1.00 30.24 165 ILE A O 1
ATOM 1310 N N . PRO A 1 166 ? 47.766 32.658 34.357 1.00 36.26 166 PRO A N 1
ATOM 1311 C CA . PRO A 1 166 ? 48.331 31.555 35.152 1.00 32.83 166 PRO A CA 1
ATOM 1312 C C . PRO A 1 166 ? 47.268 30.628 35.713 1.00 34.68 166 PRO A C 1
ATOM 1313 O O . PRO A 1 166 ? 47.544 29.438 35.910 1.00 34.47 166 PRO A O 1
ATOM 1317 N N . ALA A 1 167 ? 46.060 31.137 35.971 1.00 27.54 167 ALA A N 1
ATOM 1318 C CA . ALA A 1 167 ? 44.968 30.272 36.402 1.00 32.50 167 ALA A CA 1
ATOM 1319 C C . ALA A 1 167 ? 44.672 29.205 35.357 1.00 33.04 167 ALA A C 1
ATOM 1320 O O . ALA A 1 167 ? 44.557 28.018 35.681 1.00 30.59 167 ALA A O 1
ATOM 1322 N N . LEU A 1 168 ? 44.554 29.609 34.089 1.00 31.72 168 LEU A N 1
ATOM 1323 C CA . LEU A 1 168 ? 44.264 28.643 33.035 1.00 32.66 168 LEU A CA 1
ATOM 1324 C C . LEU A 1 168 ? 45.453 27.732 32.760 1.00 33.88 168 LEU A C 1
ATOM 1325 O O . LEU A 1 168 ? 45.265 26.566 32.398 1.00 33.22 168 LEU A O 1
ATOM 1330 N N . VAL A 1 169 ? 46.676 28.236 32.933 1.00 31.06 169 VAL A N 1
ATOM 1331 C CA . VAL A 1 169 ? 47.859 27.421 32.671 1.00 31.69 169 VAL A CA 1
ATOM 1332 C C . VAL A 1 169 ? 48.051 26.384 33.771 1.00 35.24 169 VAL A C 1
ATOM 1333 O O . VAL A 1 169 ? 48.264 25.197 33.497 1.00 35.82 169 VAL A O 1
ATOM 1337 N N . ILE A 1 170 ? 47.978 26.812 35.034 1.00 37.45 170 ILE A N 1
ATOM 1338 C CA . ILE A 1 170 ? 48.229 25.891 36.139 1.00 37.19 170 ILE A CA 1
ATOM 1339 C C . ILE A 1 170 ? 47.087 24.892 36.280 1.00 33.12 170 ILE A C 1
ATOM 1340 O O . ILE A 1 170 ? 47.313 23.706 36.551 1.00 38.56 170 ILE A O 1
ATOM 1345 N N . ALA A 1 171 ? 45.845 25.346 36.098 1.00 26.96 171 ALA A N 1
ATOM 1346 C CA . ALA A 1 171 ? 44.714 24.427 36.183 1.00 31.35 171 ALA A CA 1
ATOM 1347 C C . ALA A 1 171 ? 44.744 23.404 35.055 1.00 42.92 171 ALA A C 1
ATOM 1348 O O . ALA A 1 171 ? 44.469 22.220 35.280 1.00 46.71 171 ALA A O 1
ATOM 1350 N N . ALA A 1 172 ? 45.070 23.840 33.833 1.00 39.91 172 ALA A N 1
ATOM 1351 C CA . ALA A 1 172 ? 45.179 22.896 32.724 1.00 41.78 172 ALA A CA 1
ATOM 1352 C C . ALA A 1 172 ? 46.245 21.846 33.004 1.00 44.57 172 ALA A C 1
ATOM 1353 O O . ALA A 1 172 ? 46.057 20.663 32.698 1.00 49.50 172 ALA A O 1
ATOM 1355 N N . LEU A 1 173 ? 47.369 22.260 33.592 1.00 35.81 173 LEU A N 1
ATOM 1356 C CA . LEU A 1 173 ? 48.388 21.296 33.989 1.00 40.48 173 LEU A CA 1
ATOM 1357 C C . LEU A 1 173 ? 47.886 20.397 35.114 1.00 49.91 173 LEU A C 1
ATOM 1358 O O . LEU A 1 173 ? 48.184 19.197 35.136 1.00 54.48 173 LEU A O 1
ATOM 1363 N N . PHE A 1 174 ? 47.121 20.958 36.056 1.00 44.80 174 PHE A N 1
ATOM 1364 C CA . PHE A 1 174 ? 46.578 20.150 37.144 1.00 38.35 174 PHE A CA 1
ATOM 1365 C C . PHE A 1 174 ? 45.569 19.135 36.623 1.00 41.80 174 PHE A C 1
ATOM 1366 O O . PHE A 1 174 ? 45.584 17.969 37.033 1.00 46.90 174 PHE A O 1
ATOM 1374 N N . ILE A 1 175 ? 44.682 19.563 35.720 1.00 40.62 175 ILE A N 1
ATOM 1375 C CA . ILE A 1 175 ? 43.704 18.650 35.134 1.00 43.22 175 ILE A CA 1
ATOM 1376 C C . ILE A 1 175 ? 44.404 17.568 34.321 1.00 56.37 175 ILE A C 1
ATOM 1377 O O . ILE A 1 175 ? 43.996 16.400 34.331 1.00 56.46 175 ILE A O 1
ATOM 1382 N N . LEU A 1 176 ? 45.474 17.938 33.611 1.00 52.31 176 LEU A N 1
ATOM 1383 C CA . LEU A 1 176 ? 46.228 16.956 32.839 1.00 54.36 176 LEU A CA 1
ATOM 1384 C C . LEU A 1 176 ? 46.868 15.912 33.746 1.00 50.74 176 LEU A C 1
ATOM 1385 O O . LEU A 1 176 ? 46.957 14.734 33.384 1.00 59.16 176 LEU A O 1
ATOM 1390 N N . TRP A 1 177 ? 47.319 16.325 34.932 1.00 51.67 177 TRP A N 1
ATOM 1391 C CA . TRP A 1 177 ? 47.927 15.378 35.861 1.00 58.88 177 TRP A CA 1
ATOM 1392 C C . TRP A 1 177 ? 46.877 14.478 36.501 1.00 64.56 177 TRP A C 1
ATOM 1393 O O . TRP A 1 177 ? 47.081 13.264 36.615 1.00 69.56 177 TRP A O 1
ATOM 1404 N N . ALA A 1 178 ? 45.748 15.053 36.921 1.00 55.35 178 ALA A N 1
ATOM 1405 C CA . ALA A 1 178 ? 44.733 14.265 37.612 1.00 62.15 178 ALA A CA 1
ATOM 1406 C C . ALA A 1 178 ? 44.137 13.200 36.698 1.00 58.21 178 ALA A C 1
ATOM 1407 O O . ALA A 1 178 ? 43.848 12.084 37.142 1.00 60.62 178 ALA A O 1
ATOM 1409 N N . PHE A 1 179 ? 43.948 13.524 35.420 1.00 56.34 179 PHE A N 1
ATOM 1410 C CA . PHE A 1 179 ? 43.403 12.563 34.471 1.00 58.34 179 PHE A CA 1
ATOM 1411 C C . PHE A 1 179 ? 44.475 11.751 33.760 1.00 67.73 179 PHE A C 1
ATOM 1412 O O . PHE A 1 179 ? 44.181 10.644 33.293 1.00 70.23 179 PHE A O 1
ATOM 1420 N N . GLY A 1 180 ? 45.699 12.269 33.665 1.00 69.08 180 GLY A N 1
ATOM 1421 C CA . GLY A 1 180 ? 46.791 11.555 33.028 1.0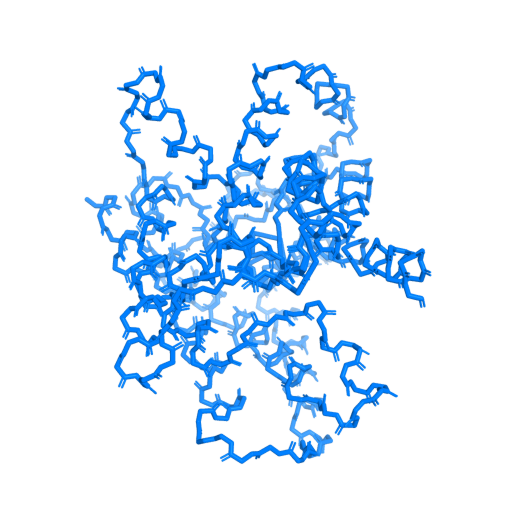0 61.25 180 GLY A CA 1
ATOM 1422 C C . GLY A 1 180 ? 47.048 10.210 33.670 1.00 71.07 180 GLY A C 1
ATOM 1423 O O . GLY A 1 180 ? 46.763 9.168 33.074 1.00 83.89 180 GLY A O 1
ATOM 1424 N N . THR A 1 181 ? 47.590 10.215 34.885 1.00 79.96 181 THR A N 1
ATOM 1425 C CA . THR A 1 181 ? 47.675 8.986 35.666 1.00 77.59 181 THR A CA 1
ATOM 1426 C C . THR A 1 181 ? 46.268 8.585 36.093 1.00 76.33 181 THR A C 1
ATOM 1427 O O . THR A 1 181 ? 45.612 9.301 36.855 1.00 85.15 181 THR A O 1
ATOM 1431 N N . LYS A 1 182 ? 45.785 7.460 35.577 1.00 78.98 182 LYS A N 1
ATOM 1432 C CA . LYS A 1 182 ? 44.450 7.002 35.933 1.00 90.58 182 LYS A CA 1
ATOM 1433 C C . LYS A 1 182 ? 44.449 6.497 37.371 1.00 89.81 182 LYS A C 1
ATOM 1434 O O . LYS A 1 182 ? 45.328 5.726 37.769 1.00 93.89 182 LYS A O 1
ATOM 1440 N N . THR A 1 183 ? 43.464 6.944 38.150 1.00 84.88 183 THR A N 1
ATOM 1441 C CA . THR A 1 183 ? 43.462 6.713 39.589 1.00 85.90 183 THR A CA 1
ATOM 1442 C C . THR A 1 183 ? 43.411 5.220 39.906 1.00 85.73 183 THR A C 1
ATOM 1443 O O . THR A 1 183 ? 42.930 4.401 39.118 1.00 95.67 183 THR A O 1
ATOM 1447 N N . THR A 1 184 ? 43.901 4.876 41.096 1.00 85.81 184 THR A N 1
ATOM 1448 C CA . THR A 1 184 ? 44.170 3.493 41.475 1.00 93.92 184 THR A CA 1
ATOM 1449 C C . THR A 1 184 ? 43.309 3.100 42.672 1.00 96.97 184 THR A C 1
ATOM 1450 O O . THR A 1 184 ? 43.490 3.630 43.774 1.00 89.50 184 THR A O 1
ATOM 1454 N N . SER A 1 185 ? 42.367 2.184 42.440 1.00 92.28 185 SER A N 1
ATOM 1455 C CA . SER A 1 185 ? 41.687 1.423 43.486 1.00 92.78 185 SER A CA 1
ATOM 1456 C C . SER A 1 185 ? 40.862 2.265 44.453 1.00 96.32 185 SER A C 1
ATOM 1457 O O . SER A 1 185 ? 41.387 2.776 45.448 1.00 96.74 185 SER A O 1
ATOM 1460 N N . ARG A 1 186 ? 39.565 2.389 44.172 1.00 98.53 186 ARG A N 1
ATOM 1461 C CA . ARG A 1 186 ? 38.557 2.876 45.105 1.00 97.82 186 ARG A CA 1
ATOM 1462 C C . ARG A 1 186 ? 37.192 2.689 44.460 1.00 98.40 186 ARG A C 1
ATOM 1463 O O . ARG A 1 186 ? 37.031 2.947 43.265 1.00 98.80 186 ARG A O 1
ATOM 1471 N N . GLU A 1 187 ? 36.220 2.236 45.252 1.00 100.59 187 GLU A N 1
ATOM 1472 C CA . GLU A 1 187 ? 34.923 1.827 44.728 1.00 104.98 187 GLU A CA 1
ATOM 1473 C C . GLU A 1 187 ? 33.775 2.713 45.197 1.00 101.31 187 GLU A C 1
ATOM 1474 O O . GLU A 1 187 ? 32.610 2.356 44.993 1.00 102.73 187 GLU A O 1
ATOM 1480 N N . THR A 1 188 ? 34.067 3.853 45.816 1.00 92.34 188 THR A N 1
ATOM 1481 C CA . THR A 1 188 ? 33.011 4.773 46.219 1.00 86.35 188 THR A CA 1
ATOM 1482 C C . THR A 1 188 ? 32.415 5.454 44.993 1.00 84.41 188 THR A C 1
ATOM 1483 O O . THR A 1 188 ? 33.148 5.948 44.130 1.00 80.59 188 THR A O 1
ATOM 1487 N N . LYS A 1 189 ? 31.079 5.472 44.905 1.00 78.77 189 LYS A N 1
ATOM 1488 C CA . LYS A 1 189 ? 30.432 6.199 43.815 1.00 75.50 189 LYS A CA 1
ATOM 1489 C C . LYS A 1 189 ? 30.782 7.678 43.881 1.00 71.72 189 LYS A C 1
ATOM 1490 O O . LYS A 1 189 ? 31.067 8.303 42.852 1.00 70.85 189 LYS A O 1
ATOM 1496 N N . PHE A 1 190 ? 30.789 8.251 45.083 1.00 68.06 190 PHE A N 1
ATOM 1497 C CA . PHE A 1 190 ? 31.273 9.613 45.259 1.00 58.26 190 PHE A CA 1
ATOM 1498 C C . PHE A 1 190 ? 32.753 9.681 44.902 1.00 59.43 190 PHE A C 1
ATOM 1499 O O . PHE A 1 190 ? 33.600 9.897 45.776 1.00 54.86 190 PHE A O 1
ATOM 1507 N N . ASN A 1 191 ? 33.071 9.492 43.622 1.00 51.15 191 ASN A N 1
ATOM 1508 C CA . ASN A 1 191 ? 34.454 9.427 43.184 1.00 51.96 191 ASN A CA 1
ATOM 1509 C C . ASN A 1 191 ? 35.067 10.824 43.152 1.00 46.82 191 ASN A C 1
ATOM 1510 O O . ASN A 1 191 ? 34.369 11.841 43.197 1.00 39.60 191 ASN A O 1
ATOM 1515 N N . TRP A 1 192 ? 36.399 10.862 43.066 1.00 45.31 192 TRP A N 1
ATOM 1516 C CA . TRP A 1 192 ? 37.121 12.128 43.125 1.00 40.44 192 TRP A CA 1
ATOM 1517 C C . TRP A 1 192 ? 36.665 13.115 42.057 1.00 44.88 192 TRP A C 1
ATOM 1518 O O . TRP A 1 192 ? 36.865 14.323 42.222 1.00 43.32 192 TRP A O 1
ATOM 1529 N N . LYS A 1 193 ? 36.052 12.635 40.973 1.00 39.34 193 LYS A N 1
ATOM 1530 C CA . LYS A 1 193 ? 35.574 13.540 39.933 1.00 41.24 193 LYS A CA 1
ATOM 1531 C C . LYS A 1 193 ? 34.310 14.273 40.370 1.00 35.02 193 LYS A C 1
ATOM 1532 O O . LYS A 1 193 ? 34.237 15.503 40.281 1.00 36.95 193 LYS A O 1
ATOM 1538 N N . ILE A 1 194 ? 33.304 13.534 40.848 1.00 38.81 194 ILE A N 1
ATOM 1539 C CA . ILE A 1 194 ? 32.062 14.173 41.275 1.00 36.31 194 ILE A CA 1
ATOM 1540 C C . ILE A 1 194 ? 32.281 14.981 42.550 1.00 31.48 194 ILE A C 1
ATOM 1541 O O . ILE A 1 194 ? 31.638 16.018 42.755 1.00 27.09 194 ILE A O 1
ATOM 1546 N N . ALA A 1 195 ? 33.197 14.541 43.418 1.00 36.51 195 ALA A N 1
ATOM 1547 C CA . ALA A 1 195 ? 33.421 15.256 44.669 1.00 37.42 195 ALA A CA 1
ATOM 1548 C C . ALA A 1 195 ? 34.189 16.553 44.449 1.00 38.08 195 ALA A C 1
ATOM 1549 O O . ALA A 1 195 ? 33.993 17.518 45.196 1.00 34.19 195 ALA A O 1
ATOM 1551 N N . SER A 1 196 ? 35.059 16.600 43.435 1.00 36.06 196 SER A N 1
ATOM 1552 C CA . SER A 1 196 ? 35.785 17.834 43.145 1.00 32.46 196 SER A CA 1
ATOM 1553 C C . SER A 1 196 ? 34.854 18.903 42.588 1.00 31.14 196 SER A C 1
ATOM 1554 O O . SER A 1 196 ? 34.977 20.084 42.935 1.00 30.01 196 SER A O 1
ATOM 1557 N N . VAL A 1 197 ? 33.921 18.511 41.718 1.00 30.26 197 VAL A N 1
ATOM 1558 C CA . VAL A 1 197 ? 32.972 19.472 41.163 1.00 32.93 197 VAL A CA 1
ATOM 1559 C C . VAL A 1 197 ? 32.075 20.023 42.264 1.00 30.67 197 VAL A C 1
ATOM 1560 O O . VAL A 1 197 ? 31.880 21.240 42.383 1.00 29.26 197 VAL A O 1
ATOM 1564 N N . CYS A 1 198 ? 31.522 19.134 43.092 1.00 28.45 198 CYS A N 1
ATOM 1565 C CA . CYS A 1 198 ? 30.672 19.576 44.193 1.00 29.64 198 CYS A CA 1
ATOM 1566 C C . CYS A 1 198 ? 31.432 20.485 45.149 1.00 27.70 198 CYS A C 1
ATOM 1567 O O . CYS A 1 198 ? 30.917 21.528 45.565 1.00 28.17 198 CYS A O 1
ATOM 1570 N N . LEU A 1 199 ? 32.662 20.106 45.503 1.00 32.78 199 LEU A N 1
ATOM 1571 C CA . LEU A 1 199 ? 33.453 20.917 46.423 1.00 21.84 199 LEU A CA 1
ATOM 1572 C C . LEU A 1 199 ? 33.785 22.275 45.816 1.00 26.47 199 LEU A C 1
ATOM 1573 O O . LEU A 1 199 ? 33.804 23.292 46.520 1.00 26.55 199 LEU A O 1
ATOM 1578 N N . ALA A 1 200 ? 34.049 22.313 44.509 1.00 28.71 200 ALA A N 1
ATOM 1579 C CA . ALA A 1 200 ? 34.347 23.585 43.859 1.00 28.91 200 ALA A CA 1
ATOM 1580 C C . ALA A 1 200 ? 33.105 24.464 43.777 1.00 27.09 200 ALA A C 1
ATOM 1581 O O . ALA A 1 200 ? 33.183 25.679 44.001 1.00 25.13 200 ALA A O 1
ATOM 1583 N N . LEU A 1 201 ? 31.950 23.871 43.466 1.00 26.84 201 LEU A N 1
ATOM 1584 C CA . LEU A 1 201 ? 30.711 24.643 43.434 1.00 27.16 201 LEU A CA 1
ATOM 1585 C C . LEU A 1 201 ? 30.355 25.175 44.817 1.00 25.68 201 LEU A C 1
ATOM 1586 O O . LEU A 1 201 ? 29.859 26.300 44.949 1.00 24.33 201 LEU A O 1
ATOM 1591 N N . VAL A 1 202 ? 30.599 24.380 45.862 1.00 26.35 202 VAL A N 1
ATOM 1592 C CA . VAL A 1 202 ? 30.339 24.842 47.222 1.00 28.65 202 VAL A CA 1
ATOM 1593 C C . VAL A 1 202 ? 31.288 25.977 47.588 1.00 30.12 202 VAL A C 1
ATOM 1594 O O . VAL A 1 202 ? 30.881 26.974 48.198 1.00 25.53 202 VAL A O 1
ATOM 1598 N N . ALA A 1 203 ? 32.564 25.848 47.214 1.00 25.47 203 ALA A N 1
ATOM 1599 C CA . ALA A 1 203 ? 33.523 26.917 47.469 1.00 23.82 203 ALA A CA 1
ATOM 1600 C C . ALA A 1 203 ? 33.153 28.185 46.709 1.00 25.90 203 ALA A C 1
ATOM 1601 O O . ALA A 1 203 ? 33.363 29.298 47.205 1.00 25.14 203 ALA A O 1
ATOM 1603 N N . GLY A 1 204 ? 32.603 28.037 45.502 1.00 24.05 204 GLY A N 1
ATOM 1604 C CA . GLY A 1 204 ? 32.147 29.203 44.763 1.00 24.27 204 GLY A CA 1
ATOM 1605 C C . GLY A 1 204 ? 30.937 29.856 45.403 1.00 27.26 204 GLY A C 1
ATOM 1606 O O . GLY A 1 204 ? 30.872 31.083 45.524 1.00 21.49 204 GLY A O 1
ATOM 1607 N N . LEU A 1 205 ? 29.960 29.047 45.819 1.00 25.59 205 LEU A N 1
ATOM 1608 C CA . LEU A 1 205 ? 28.826 29.582 46.565 1.00 24.57 205 LEU A CA 1
ATOM 1609 C C . LEU A 1 205 ? 29.285 30.210 47.876 1.00 26.68 205 LEU A C 1
ATOM 1610 O O . LEU A 1 205 ? 28.728 31.222 48.319 1.00 21.75 205 LEU A O 1
ATOM 1615 N N . GLY A 1 206 ? 30.307 29.628 48.506 1.00 28.05 206 GLY A N 1
ATOM 1616 C CA . GLY A 1 206 ? 30.821 30.199 49.740 1.00 25.82 206 GLY A CA 1
ATOM 1617 C C . GLY A 1 206 ? 31.452 31.560 49.531 1.00 24.68 206 GLY A C 1
ATOM 1618 O O . GLY A 1 206 ? 31.213 32.490 50.306 1.00 29.70 206 GLY A O 1
ATOM 1619 N N . PHE A 1 207 ? 32.253 31.701 48.474 1.00 23.62 207 PHE A N 1
ATOM 1620 C CA . PHE A 1 207 ? 32.896 32.981 48.199 1.00 27.02 207 PHE A CA 1
ATOM 1621 C C . PHE A 1 207 ? 31.877 34.059 47.841 1.00 24.85 207 PHE A C 1
ATOM 1622 O O . PHE A 1 207 ? 32.057 35.226 48.208 1.00 20.08 207 PHE A O 1
ATOM 1630 N N . ILE A 1 208 ? 30.797 33.689 47.149 1.00 26.73 208 ILE A N 1
ATOM 1631 C CA . ILE A 1 208 ? 29.812 34.679 46.721 1.00 28.42 208 ILE A CA 1
ATOM 1632 C C . ILE A 1 208 ? 28.966 35.142 47.901 1.00 25.74 208 ILE A C 1
ATOM 1633 O O . ILE A 1 208 ? 28.805 36.346 48.136 1.00 27.93 208 ILE A O 1
ATOM 1638 N N . THR A 1 209 ? 28.406 34.196 48.659 1.00 26.39 209 THR A N 1
ATOM 1639 C CA . THR A 1 209 ? 27.481 34.571 49.724 1.00 31.62 209 THR A CA 1
ATOM 1640 C C . THR A 1 209 ? 28.198 35.227 50.900 1.00 30.66 209 THR A C 1
ATOM 1641 O O . THR A 1 209 ? 27.636 36.127 51.538 1.00 29.91 209 THR A O 1
ATOM 1645 N N . SER A 1 210 ? 29.427 34.803 51.203 1.00 25.99 210 SER A N 1
ATOM 1646 C CA . SER A 1 210 ? 30.178 35.449 52.276 1.00 25.33 210 SER A CA 1
ATOM 1647 C C . SER A 1 210 ? 30.491 36.900 51.935 1.00 25.91 210 SER A C 1
ATOM 1648 O O . SER A 1 210 ? 30.434 37.775 52.807 1.00 26.06 210 SER A O 1
ATOM 1651 N N . THR A 1 211 ? 30.830 37.172 50.673 1.00 29.43 211 THR A N 1
ATOM 1652 C CA . THR A 1 211 ? 31.119 38.541 50.258 1.00 30.23 211 THR A CA 1
ATOM 1653 C C . THR A 1 211 ? 29.900 39.439 50.439 1.00 26.05 211 THR A C 1
ATOM 1654 O O . THR A 1 211 ? 30.029 40.604 50.831 1.00 25.24 211 THR A O 1
ATOM 1658 N N . LEU A 1 212 ? 28.705 38.910 50.164 1.00 32.98 212 LEU A N 1
ATOM 1659 C CA . LEU A 1 212 ? 27.493 39.694 50.365 1.00 30.82 212 LEU A CA 1
ATOM 1660 C C . LEU A 1 212 ? 27.280 40.014 51.838 1.00 29.19 212 LEU A C 1
ATOM 1661 O O . LEU A 1 212 ? 26.745 41.078 52.170 1.00 35.15 212 LEU A O 1
ATOM 1666 N N . SER A 1 213 ? 27.706 39.122 52.733 1.00 27.81 213 SER A N 1
ATOM 1667 C CA . SER A 1 213 ? 27.581 39.361 54.165 1.00 31.87 213 SER A CA 1
ATOM 1668 C C . SER A 1 213 ? 28.669 40.275 54.713 1.00 30.20 213 SER A C 1
ATOM 1669 O O . SER A 1 213 ? 28.633 40.604 55.904 1.00 30.39 213 SER A O 1
ATOM 1672 N N . GLY A 1 214 ? 29.634 40.680 53.892 1.00 27.90 214 GLY A N 1
ATOM 1673 C CA . GLY A 1 214 ? 30.664 41.612 54.306 1.00 32.19 214 GLY A CA 1
ATOM 1674 C C . GLY A 1 214 ? 32.026 40.997 54.544 1.00 29.20 214 GLY A C 1
ATOM 1675 O O . GLY A 1 214 ? 32.984 41.740 54.797 1.00 30.39 214 GLY A O 1
ATOM 1676 N N . ARG A 1 215 ? 32.147 39.674 54.483 1.00 29.74 215 ARG A N 1
ATOM 1677 C CA . ARG A 1 215 ? 33.427 38.990 54.625 1.00 23.15 215 ARG A CA 1
ATOM 1678 C C . ARG A 1 215 ? 33.886 38.556 53.235 1.00 24.20 215 ARG A C 1
ATOM 1679 O O . ARG A 1 215 ? 33.329 37.622 52.651 1.00 24.57 215 ARG A O 1
ATOM 1687 N N . LYS A 1 216 ? 34.899 39.239 52.708 1.00 22.30 216 LYS A N 1
ATOM 1688 C CA . LYS A 1 216 ? 35.360 39.017 51.338 1.00 22.80 216 LYS A CA 1
ATOM 1689 C C . LYS A 1 216 ? 36.397 37.893 51.312 1.00 22.51 216 LYS A C 1
ATOM 1690 O O . LYS A 1 216 ? 37.600 38.108 51.169 1.00 30.62 216 LYS A O 1
ATOM 1696 N N . TYR A 1 217 ? 35.897 36.668 51.459 1.00 23.06 217 TYR A N 1
ATOM 1697 C CA . TYR A 1 217 ? 36.735 35.478 51.368 1.00 25.80 217 TYR A CA 1
ATOM 1698 C C . TYR A 1 217 ? 35.838 34.270 51.141 1.00 21.51 217 TYR A C 1
ATOM 1699 O O . TYR A 1 217 ? 34.615 34.344 51.276 1.00 28.72 217 TYR A O 1
ATOM 1708 N N . GLY A 1 218 ? 36.467 33.150 50.790 1.00 21.48 218 GLY A N 1
ATOM 1709 C CA . GLY A 1 218 ? 35.749 31.904 50.602 1.00 15.90 218 GLY A CA 1
ATOM 1710 C C . GLY A 1 218 ? 35.634 31.084 51.873 1.00 26.81 218 GLY A C 1
ATOM 1711 O O . GLY A 1 218 ? 35.473 31.639 52.966 1.00 22.49 218 GLY A O 1
ATOM 1712 N N . LEU A 1 219 ? 35.721 29.763 51.739 1.00 23.95 219 LEU A N 1
ATOM 1713 C CA . LEU A 1 219 ? 35.580 28.876 52.885 1.00 21.24 219 LEU A CA 1
ATOM 1714 C C . LEU A 1 219 ? 36.746 29.051 53.854 1.00 28.87 219 LEU A C 1
ATOM 1715 O O . LEU A 1 219 ? 37.890 29.270 53.443 1.00 24.12 219 LEU A O 1
ATOM 1720 N N . GLY A 1 220 ? 36.446 28.956 55.152 1.00 19.07 220 GLY A N 1
ATOM 1721 C CA . GLY A 1 220 ? 37.462 29.046 56.184 1.00 24.22 220 GLY A CA 1
ATOM 1722 C C . GLY A 1 220 ? 37.037 28.262 57.407 1.00 25.70 220 GLY A C 1
ATOM 1723 O O . GLY A 1 220 ? 35.896 27.811 57.514 1.00 23.03 220 GLY A O 1
ATOM 1724 N N . ILE A 1 221 ? 37.977 28.097 58.338 1.00 24.08 221 ILE A N 1
ATOM 1725 C CA . ILE A 1 221 ? 37.693 27.351 59.561 1.00 28.29 221 ILE A CA 1
ATOM 1726 C C . ILE A 1 221 ? 38.046 28.178 60.790 1.00 26.40 221 ILE A C 1
ATOM 1727 O O . ILE A 1 221 ? 37.209 28.376 61.678 1.00 22.03 221 ILE A O 1
ATOM 1732 N N . THR A 1 222 ? 39.289 28.666 60.847 1.00 29.25 222 THR A N 1
ATOM 1733 C CA . THR A 1 222 ? 39.804 29.250 62.083 1.00 33.18 222 THR A CA 1
ATOM 1734 C C . THR A 1 222 ? 39.010 30.483 62.502 1.00 29.04 222 THR A C 1
ATOM 1735 O O . THR A 1 222 ? 38.720 30.668 63.690 1.00 26.03 222 THR A O 1
ATOM 1739 N N . GLY A 1 223 ? 38.648 31.337 61.544 1.00 31.03 223 GLY A N 1
ATOM 1740 C CA . GLY A 1 223 ? 37.861 32.511 61.875 1.00 23.81 223 GLY A CA 1
ATOM 1741 C C . GLY A 1 223 ? 36.472 32.175 62.376 1.00 27.59 223 GLY A C 1
ATOM 1742 O O . GLY A 1 223 ? 35.913 32.902 63.203 1.00 25.17 223 GLY A O 1
ATOM 1743 N N . GLY A 1 224 ? 35.898 31.073 61.894 1.00 28.83 224 GLY A N 1
ATOM 1744 C CA . GLY A 1 224 ? 34.576 30.683 62.355 1.00 30.51 224 GLY A CA 1
ATOM 1745 C C . GLY A 1 224 ? 34.577 30.193 63.790 1.00 24.86 224 GLY A C 1
ATOM 1746 O O . GLY A 1 224 ? 33.666 30.507 64.562 1.00 26.45 224 GLY A O 1
ATOM 1747 N N . TRP A 1 225 ? 35.594 29.414 64.167 1.00 19.46 225 TRP A N 1
ATOM 1748 C CA . TRP A 1 225 ? 35.685 28.942 65.545 1.00 26.18 225 TRP A CA 1
ATOM 1749 C C . TRP A 1 225 ? 35.921 30.098 66.508 1.00 26.20 225 TRP A C 1
ATOM 1750 O O . TRP A 1 225 ? 35.360 30.119 67.610 1.00 25.90 225 TRP A O 1
ATOM 1761 N N . ILE A 1 226 ? 36.748 31.068 66.113 1.00 21.86 226 ILE A N 1
ATOM 1762 C CA . ILE A 1 226 ? 36.964 32.242 66.954 1.00 28.00 226 ILE A CA 1
ATOM 1763 C C . ILE A 1 226 ? 35.672 33.036 67.092 1.00 30.08 226 ILE A C 1
ATOM 1764 O O . ILE A 1 226 ? 35.326 33.506 68.184 1.00 28.48 226 ILE A O 1
ATOM 1769 N N . ASN A 1 227 ? 34.928 33.181 65.992 1.00 25.24 227 ASN A N 1
ATOM 1770 C CA . ASN A 1 227 ? 33.677 33.931 66.029 1.00 25.25 227 ASN A CA 1
ATOM 1771 C C . ASN A 1 227 ? 32.645 33.255 66.920 1.00 23.36 227 ASN A C 1
ATOM 1772 O O . ASN A 1 227 ? 31.841 33.938 67.563 1.00 24.96 227 ASN A O 1
ATOM 1777 N N . LEU A 1 228 ? 32.650 31.922 66.970 1.00 26.25 228 LEU A N 1
ATOM 1778 C CA . LEU A 1 228 ? 31.721 31.211 67.843 1.00 27.48 228 LEU A CA 1
ATOM 1779 C C . LEU A 1 228 ? 32.086 31.413 69.311 1.00 28.96 228 LEU A C 1
ATOM 1780 O O . LEU A 1 228 ? 31.222 31.733 70.136 1.00 33.44 228 LEU A O 1
ATOM 1785 N N . PHE A 1 229 ? 33.365 31.230 69.653 1.00 23.94 229 PHE A N 1
ATOM 1786 C CA . PHE A 1 229 ? 33.801 31.412 71.035 1.00 26.46 229 PHE A CA 1
ATOM 1787 C C . PHE A 1 229 ? 33.619 32.855 71.486 1.00 23.68 229 PHE A C 1
ATOM 1788 O O . PHE A 1 229 ? 33.246 33.109 72.637 1.00 27.28 229 PHE A O 1
ATOM 1796 N N . GLN A 1 230 ? 33.885 33.814 70.595 1.00 25.07 230 GLN A N 1
ATOM 1797 C CA . GLN A 1 230 ? 33.673 35.218 70.932 1.00 22.94 230 GLN A CA 1
ATOM 1798 C C . GLN A 1 230 ? 32.209 35.492 71.236 1.00 26.75 230 GLN A C 1
ATOM 1799 O O . GLN A 1 230 ? 31.888 36.201 72.198 1.00 31.67 230 GLN A O 1
ATOM 1805 N N . GLY A 1 231 ? 31.303 34.940 70.426 1.00 24.44 231 GLY A N 1
ATOM 1806 C CA . GLY A 1 231 ? 29.887 35.155 70.659 1.00 28.19 231 GLY A CA 1
ATOM 1807 C C . GLY A 1 231 ? 29.392 34.522 71.943 1.00 30.52 231 GLY A C 1
ATOM 1808 O O . GLY A 1 231 ? 28.512 35.071 72.611 1.00 31.58 231 GLY A O 1
ATOM 1809 N N . PHE A 1 232 ? 29.950 33.370 72.311 1.00 28.96 232 PHE A N 1
ATOM 1810 C CA . PHE A 1 232 ? 29.494 32.684 73.512 1.00 32.31 232 PHE A CA 1
ATOM 1811 C C . PHE A 1 232 ? 30.002 33.365 74.776 1.00 32.20 232 PHE A C 1
ATOM 1812 O O . PHE A 1 232 ? 29.275 33.448 75.771 1.00 26.93 232 PHE A O 1
ATOM 1820 N N . LEU A 1 233 ? 31.235 33.873 74.752 1.00 24.22 233 LEU A N 1
ATOM 1821 C CA . LEU A 1 233 ? 31.859 34.410 75.952 1.00 31.27 233 LEU A CA 1
ATOM 1822 C C . LEU A 1 233 ? 31.805 35.930 76.051 1.00 30.38 233 LEU A C 1
ATOM 1823 O O . LEU A 1 233 ? 32.013 36.467 77.145 1.00 29.54 233 LEU A O 1
ATOM 1828 N N . THR A 1 234 ? 31.534 36.636 74.953 1.00 25.86 234 THR A N 1
ATOM 1829 C CA . THR A 1 234 ? 31.460 38.090 74.974 1.00 25.04 234 THR A CA 1
ATOM 1830 C C . THR A 1 234 ? 30.119 38.632 74.507 1.00 23.59 234 THR A C 1
ATOM 1831 O O . THR A 1 234 ? 29.932 39.855 74.513 1.00 30.35 234 THR A O 1
ATOM 1835 N N . ASN A 1 235 ? 29.191 37.767 74.092 1.00 20.97 235 ASN A N 1
ATOM 1836 C CA . ASN A 1 235 ? 27.885 38.157 73.564 1.00 27.20 235 ASN A CA 1
ATOM 1837 C C . ASN A 1 235 ? 27.993 38.942 72.257 1.00 33.11 235 ASN A C 1
ATOM 1838 O O . ASN A 1 235 ? 27.061 39.662 71.877 1.00 27.42 235 ASN A O 1
ATOM 1843 N N . SER A 1 236 ? 29.112 38.817 71.552 1.00 26.55 236 SER A N 1
ATOM 1844 C CA . SER A 1 236 ? 29.240 39.460 70.257 1.00 29.46 236 SER A CA 1
ATOM 1845 C C . SER A 1 236 ? 28.412 38.705 69.218 1.00 29.76 236 SER A C 1
ATOM 1846 O O . SER A 1 236 ? 28.253 37.485 69.306 1.00 33.07 236 SER A O 1
ATOM 1849 N N . PRO A 1 237 ? 27.863 39.407 68.230 1.00 21.13 237 PRO A N 1
ATOM 1850 C CA . PRO A 1 237 ? 27.042 38.732 67.220 1.00 26.28 237 PRO A CA 1
ATOM 1851 C C . PRO A 1 237 ? 27.875 37.817 66.335 1.00 29.01 237 PRO A C 1
ATOM 1852 O O . PRO A 1 237 ? 29.056 38.063 66.075 1.00 24.46 237 PRO A O 1
ATOM 1856 N N . LEU A 1 238 ? 27.239 36.745 65.873 1.00 25.80 238 LEU A N 1
ATOM 1857 C CA . LEU A 1 238 ? 27.888 35.810 64.968 1.00 27.93 238 LEU A CA 1
ATOM 1858 C C . LEU A 1 238 ? 27.927 36.377 63.554 1.00 26.32 238 LEU A C 1
ATOM 1859 O O . LEU A 1 238 ? 27.111 37.224 63.178 1.00 21.74 238 LEU A O 1
ATOM 1864 N N . ASN A 1 239 ? 28.894 35.909 62.770 1.00 27.13 239 ASN A N 1
ATOM 1865 C CA . ASN A 1 239 ? 29.027 36.313 61.377 1.00 24.42 239 ASN A CA 1
ATOM 1866 C C . ASN A 1 239 ? 28.875 35.095 60.466 1.00 26.45 239 ASN A C 1
ATOM 1867 O O . ASN A 1 239 ? 28.561 33.987 60.916 1.00 27.77 239 ASN A O 1
ATOM 1872 N N . TRP A 1 240 ? 29.114 35.318 59.170 1.00 25.87 240 TRP A N 1
ATOM 1873 C CA . TRP A 1 240 ? 28.968 34.260 58.174 1.00 27.03 240 TRP A CA 1
ATOM 1874 C C . TRP A 1 240 ? 29.870 33.071 58.484 1.00 26.59 240 TRP A C 1
ATOM 1875 O O . TRP A 1 240 ? 29.463 31.914 58.323 1.00 22.53 240 TRP A O 1
ATOM 1886 N N . GLU A 1 241 ? 31.101 33.333 58.932 1.00 27.22 241 GLU A N 1
ATOM 1887 C CA . GLU A 1 241 ? 32.039 32.245 59.184 1.00 23.84 241 GLU A CA 1
ATOM 1888 C C . GLU A 1 241 ? 31.668 31.454 60.433 1.00 26.07 241 GLU A C 1
ATOM 1889 O O . GLU A 1 241 ? 31.908 30.242 60.489 1.00 31.03 241 GLU A O 1
ATOM 1895 N N . GLY A 1 242 ? 31.084 32.110 61.437 1.00 24.02 242 GLY A N 1
ATOM 1896 C CA . GLY A 1 242 ? 30.657 31.387 62.624 1.00 25.04 242 GLY A CA 1
ATOM 1897 C C . GLY A 1 242 ? 29.523 30.422 62.338 1.00 25.57 242 GLY A C 1
ATOM 1898 O O . GLY A 1 242 ? 29.538 29.276 62.795 1.00 26.38 242 GLY A O 1
ATOM 1899 N N . LEU A 1 243 ? 28.525 30.867 61.573 1.00 24.04 243 LEU A N 1
ATOM 1900 C CA . LEU A 1 243 ? 27.440 29.976 61.188 1.00 29.12 243 LEU A CA 1
ATOM 1901 C C . LEU A 1 243 ? 27.887 28.941 60.166 1.00 27.57 243 LEU A C 1
ATOM 1902 O O . LEU A 1 243 ? 27.221 27.910 60.010 1.00 24.41 243 LEU A O 1
ATOM 1907 N N . GLU A 1 244 ? 28.999 29.188 59.471 1.00 24.41 244 GLU A N 1
ATOM 1908 C CA . GLU A 1 244 ? 29.531 28.179 58.565 1.00 26.67 244 GLU A CA 1
ATOM 1909 C C . GLU A 1 244 ? 30.047 26.972 59.336 1.00 25.44 244 GLU A C 1
ATOM 1910 O O . GLU A 1 244 ? 29.765 25.827 58.965 1.00 24.34 244 GLU A O 1
ATOM 1916 N N . ILE A 1 245 ? 30.798 27.210 60.417 1.00 22.04 245 ILE A N 1
ATOM 1917 C CA . ILE A 1 245 ? 31.271 26.112 61.256 1.00 23.23 245 ILE A CA 1
ATOM 1918 C C . ILE A 1 245 ? 30.094 25.314 61.799 1.00 23.98 245 ILE A C 1
ATOM 1919 O O . ILE A 1 245 ? 30.116 24.077 61.818 1.00 26.88 245 ILE A O 1
ATOM 1924 N N . VAL A 1 246 ? 29.046 26.010 62.247 1.00 22.72 246 VAL A N 1
ATOM 1925 C CA . VAL A 1 246 ? 27.839 25.328 62.703 1.00 21.06 246 VAL A CA 1
ATOM 1926 C C . VAL A 1 246 ? 27.258 24.474 61.584 1.00 18.37 246 VAL A C 1
ATOM 1927 O O . VAL A 1 246 ? 26.859 23.324 61.803 1.00 20.71 246 VAL A O 1
ATOM 1931 N N . GLY A 1 247 ? 27.223 25.013 60.363 1.00 24.01 247 GLY A N 1
ATOM 1932 C CA . GLY A 1 247 ? 26.698 24.248 59.242 1.00 19.82 247 GLY A CA 1
ATOM 1933 C C . GLY A 1 247 ? 27.548 23.039 58.900 1.00 22.98 247 GLY A C 1
ATOM 1934 O O . GLY A 1 247 ? 27.019 21.972 58.576 1.00 23.28 247 GLY A O 1
ATOM 1935 N N . ILE A 1 248 ? 28.874 23.190 58.960 1.00 23.32 248 ILE A N 1
ATOM 1936 C CA . ILE A 1 248 ? 29.772 22.071 58.681 1.00 19.01 248 ILE A CA 1
ATOM 1937 C C . ILE A 1 248 ? 29.477 20.908 59.619 1.00 23.54 248 ILE A C 1
ATOM 1938 O O . ILE A 1 248 ? 29.284 19.767 59.183 1.00 24.76 248 ILE A O 1
ATOM 1943 N N . ILE A 1 249 ? 29.434 21.186 60.925 1.00 25.28 249 ILE A N 1
ATOM 1944 C CA . ILE A 1 249 ? 29.138 20.149 61.910 1.00 26.15 249 ILE A CA 1
ATOM 1945 C C . ILE A 1 249 ? 27.758 19.554 61.662 1.00 29.21 249 ILE A C 1
ATOM 1946 O O . ILE A 1 249 ? 27.572 18.332 61.712 1.00 28.95 249 ILE A O 1
ATOM 1951 N N . LEU A 1 250 ? 26.769 20.408 61.392 1.00 25.27 250 LEU A N 1
ATOM 1952 C CA . LEU A 1 250 ? 25.424 19.914 61.127 1.00 23.94 250 LEU A CA 1
ATOM 1953 C C . LEU A 1 250 ? 25.385 19.084 59.850 1.00 27.94 250 LEU A C 1
ATOM 1954 O O . LEU A 1 250 ? 24.764 18.016 59.817 1.00 28.55 250 LEU A O 1
ATOM 1959 N N . GLY A 1 251 ? 26.057 19.550 58.794 1.00 29.35 251 GLY A N 1
ATOM 1960 C CA . GLY A 1 251 ? 26.031 18.826 57.534 1.00 25.91 251 GLY A CA 1
ATOM 1961 C C . GLY A 1 251 ? 26.723 17.479 57.614 1.00 25.09 251 GLY A C 1
ATOM 1962 O O . GLY A 1 251 ? 26.219 16.481 57.090 1.00 23.17 251 GLY A O 1
ATOM 1963 N N . ALA A 1 252 ? 27.886 17.429 58.266 1.00 23.20 252 ALA A N 1
ATOM 1964 C CA . ALA A 1 252 ? 28.584 16.158 58.424 1.00 28.16 252 ALA A CA 1
ATOM 1965 C C . ALA A 1 252 ? 27.787 15.198 59.299 1.00 32.00 252 ALA A C 1
ATOM 1966 O O . ALA A 1 252 ? 27.791 13.984 59.061 1.00 28.02 252 ALA A O 1
ATOM 1968 N N . GLY A 1 253 ? 27.100 15.722 60.315 1.00 28.44 253 GLY A N 1
ATOM 1969 C CA . GLY A 1 253 ? 26.270 14.869 61.148 1.00 31.93 253 GLY A CA 1
ATOM 1970 C C . GLY A 1 253 ? 25.100 14.277 60.388 1.00 30.32 253 GLY A C 1
ATOM 1971 O O . GLY A 1 253 ? 24.798 13.088 60.525 1.00 25.08 253 GLY A O 1
ATOM 1972 N N . VAL A 1 254 ? 24.426 15.096 59.577 1.00 26.90 254 VAL A N 1
ATOM 1973 C CA . VAL A 1 254 ? 23.321 14.596 58.763 1.00 33.78 254 VAL A CA 1
ATOM 1974 C C . VAL A 1 254 ? 23.813 13.513 57.811 1.00 34.18 254 VAL A C 1
ATOM 1975 O O . VAL A 1 254 ? 23.227 12.428 57.720 1.00 32.56 254 VAL A O 1
ATOM 1979 N N . ALA A 1 255 ? 24.913 13.784 57.103 1.00 25.81 255 ALA A N 1
ATOM 1980 C CA . ALA A 1 255 ? 25.428 12.814 56.141 1.00 28.97 255 ALA A CA 1
ATOM 1981 C C . ALA A 1 255 ? 25.838 11.514 56.824 1.00 29.44 255 ALA A C 1
ATOM 1982 O O . ALA A 1 255 ? 25.529 10.423 56.332 1.00 30.66 255 ALA A O 1
ATOM 1984 N N . ALA A 1 256 ? 26.527 11.609 57.964 1.00 31.08 256 ALA A N 1
ATOM 1985 C CA . ALA A 1 256 ? 26.951 10.403 58.669 1.00 34.34 256 ALA A CA 1
ATOM 1986 C C . ALA A 1 256 ? 25.755 9.595 59.157 1.00 37.94 256 ALA A C 1
ATOM 1987 O O . ALA A 1 256 ? 25.755 8.361 59.078 1.00 34.84 256 ALA A O 1
ATOM 1989 N N . ALA A 1 257 ? 24.722 10.274 59.661 1.00 31.95 257 ALA A N 1
ATOM 1990 C CA . ALA A 1 257 ? 23.544 9.570 60.156 1.00 32.18 257 ALA A CA 1
ATOM 1991 C C . ALA A 1 257 ? 22.760 8.923 59.019 1.00 34.42 257 ALA A C 1
ATOM 1992 O O . ALA A 1 257 ? 22.311 7.777 59.141 1.00 32.41 257 ALA A O 1
ATOM 1994 N N . VAL A 1 258 ? 22.582 9.640 57.906 1.00 29.65 258 VAL A N 1
ATOM 1995 C CA . VAL A 1 258 ? 21.844 9.083 56.775 1.00 28.37 258 VAL A CA 1
ATOM 1996 C C . VAL A 1 258 ? 22.560 7.857 56.220 1.00 32.84 258 VAL A C 1
ATOM 1997 O O . VAL A 1 258 ? 21.926 6.857 55.860 1.00 26.63 258 VAL A O 1
ATOM 2001 N N . ALA A 1 259 ? 23.888 7.907 56.153 1.00 30.91 259 ALA A N 1
ATOM 2002 C CA . ALA A 1 259 ? 24.676 6.786 55.657 1.00 24.98 259 ALA A CA 1
ATOM 2003 C C . ALA A 1 259 ? 24.904 5.711 56.711 1.00 32.16 259 ALA A C 1
ATOM 2004 O O . ALA A 1 259 ? 25.666 4.771 56.458 1.00 32.45 259 ALA A O 1
ATOM 2006 N N . GLY A 1 260 ? 24.266 5.824 57.874 1.00 31.38 260 GLY A N 1
ATOM 2007 C CA . GLY A 1 260 ? 24.476 4.863 58.939 1.00 24.92 260 GLY A CA 1
ATOM 2008 C C . GLY A 1 260 ? 25.856 4.887 59.552 1.00 33.90 260 GLY A C 1
ATOM 2009 O O . GLY A 1 260 ? 26.248 3.916 60.204 1.00 39.05 260 GLY A O 1
ATOM 2010 N N . GLU A 1 261 ? 26.608 5.972 59.367 1.00 28.91 261 GLU A N 1
ATOM 2011 C CA . GLU A 1 261 ? 27.985 6.055 59.834 1.00 31.43 261 GLU A CA 1
ATOM 2012 C C . GLU A 1 261 ? 28.144 6.869 61.110 1.00 34.24 261 GLU A C 1
ATOM 2013 O O . GLU A 1 261 ? 29.278 7.084 61.549 1.00 45.10 261 GLU A O 1
ATOM 2019 N N . PHE A 1 262 ? 27.051 7.329 61.715 1.00 32.74 262 PHE A N 1
ATOM 2020 C CA . PHE A 1 262 ? 27.146 8.058 62.972 1.00 31.60 262 PHE A CA 1
ATOM 2021 C C . PHE A 1 262 ? 27.242 7.084 64.136 1.00 40.73 262 PHE A C 1
ATOM 2022 O O . PHE A 1 262 ? 26.467 6.126 64.225 1.00 40.94 262 PHE A O 1
ATOM 2030 N N . LYS A 1 263 ? 28.181 7.350 65.041 1.00 39.76 263 LYS A N 1
ATOM 2031 C CA . LYS A 1 263 ? 28.304 6.587 66.275 1.00 37.57 263 LYS A CA 1
ATOM 2032 C C . LYS A 1 263 ? 29.215 7.321 67.248 1.00 35.52 263 LYS A C 1
ATOM 2033 O O . LYS A 1 263 ? 30.336 7.697 66.889 1.00 36.95 263 LYS A O 1
ATOM 2039 N N . LEU A 1 264 ? 28.738 7.547 68.470 1.00 33.10 264 LEU A N 1
ATOM 2040 C CA . LEU A 1 264 ? 29.595 8.094 69.513 1.00 34.32 264 LEU A CA 1
ATOM 2041 C C . LEU A 1 264 ? 30.754 7.141 69.766 1.00 35.90 264 LEU A C 1
ATOM 2042 O O . LEU A 1 264 ? 30.542 5.954 70.038 1.00 37.91 264 LEU A O 1
ATOM 2047 N N . ARG A 1 265 ? 31.978 7.651 69.660 1.00 32.65 265 ARG A N 1
ATOM 2048 C CA . ARG A 1 265 ? 33.165 6.811 69.700 1.00 39.95 265 ARG A CA 1
ATOM 2049 C C . ARG A 1 265 ? 34.188 7.367 70.681 1.00 40.22 265 ARG A C 1
ATOM 2050 O O . ARG A 1 265 ? 34.212 8.563 70.986 1.00 34.46 265 ARG A O 1
ATOM 2058 N N . MET A 1 266 ? 35.036 6.468 71.169 1.00 39.31 266 MET A N 1
ATOM 2059 C CA . MET A 1 266 ? 36.142 6.757 72.065 1.00 32.54 266 MET A CA 1
ATOM 2060 C C . MET A 1 266 ? 37.410 6.133 71.509 1.00 30.38 266 MET A C 1
ATOM 2061 O O . MET A 1 266 ? 37.349 5.114 70.813 1.00 33.93 266 MET A O 1
ATOM 2066 N N . PRO A 1 267 ? 38.571 6.713 71.801 1.00 36.17 267 PRO A N 1
ATOM 2067 C CA . PRO A 1 267 ? 39.831 6.093 71.379 1.00 34.99 267 PRO A CA 1
ATOM 2068 C C . PRO A 1 267 ? 40.086 4.807 72.149 1.00 38.53 267 PRO A C 1
ATOM 2069 O O . PRO A 1 267 ? 39.457 4.514 73.168 1.00 33.03 267 PRO A O 1
ATOM 2073 N N . LYS A 1 268 ? 41.039 4.025 71.639 1.00 40.12 268 LYS A N 1
ATOM 2074 C CA . LYS A 1 268 ? 41.381 2.772 72.302 1.00 41.67 268 LYS A CA 1
ATOM 2075 C C . LYS A 1 268 ? 42.094 3.012 73.627 1.00 42.25 268 LYS A C 1
ATOM 2076 O O . LYS A 1 268 ? 41.916 2.235 74.571 1.00 41.91 268 LYS A O 1
ATOM 2082 N N . ASN A 1 269 ? 42.898 4.074 73.720 1.00 43.57 269 ASN A N 1
ATOM 2083 C CA . ASN A 1 269 ? 43.636 4.398 74.934 1.00 39.72 269 ASN A CA 1
ATOM 2084 C C . ASN A 1 269 ? 43.335 5.838 75.333 1.00 35.11 269 ASN A C 1
ATOM 2085 O O . ASN A 1 269 ? 43.384 6.741 74.478 1.00 29.71 269 ASN A O 1
ATOM 2090 N N . PRO A 1 270 ? 43.041 6.097 76.610 1.00 33.11 270 PRO A N 1
ATOM 2091 C CA . PRO A 1 270 ? 42.655 7.460 77.020 1.00 26.31 270 PRO A CA 1
ATOM 2092 C C . PRO A 1 270 ? 43.733 8.510 76.801 1.00 26.39 270 PRO A C 1
ATOM 2093 O O . PRO A 1 270 ? 43.404 9.701 76.741 1.00 24.78 270 PRO A O 1
ATOM 2097 N N . VAL A 1 271 ? 45.004 8.118 76.678 1.00 27.12 271 VAL A N 1
ATOM 2098 C CA . VAL A 1 271 ? 46.061 9.100 76.463 1.00 30.83 271 VAL A CA 1
ATOM 2099 C C . VAL A 1 271 ? 45.900 9.813 75.126 1.00 30.01 271 VAL A C 1
ATOM 2100 O O . VAL A 1 271 ? 46.445 10.906 74.937 1.00 29.06 271 VAL A O 1
ATOM 2104 N N . THR A 1 272 ? 45.154 9.221 74.188 1.00 32.35 272 THR A N 1
ATOM 2105 C CA . THR A 1 272 ? 44.864 9.902 72.929 1.00 28.64 272 THR A CA 1
ATOM 2106 C C . THR A 1 272 ? 44.181 11.243 73.177 1.00 28.78 272 THR A C 1
ATOM 2107 O O . THR A 1 272 ? 44.429 12.218 72.456 1.00 28.81 272 THR A O 1
ATOM 2111 N N . TYR A 1 273 ? 43.333 11.314 74.207 1.00 29.13 273 TYR A N 1
ATOM 2112 C CA . TYR A 1 273 ? 42.642 12.559 74.534 1.00 25.79 273 TYR A CA 1
ATOM 2113 C C . TYR A 1 273 ? 43.632 13.673 74.847 1.00 28.84 273 TYR A C 1
ATOM 2114 O O . TYR A 1 273 ? 43.512 14.791 74.332 1.00 29.12 273 TYR A O 1
ATOM 2123 N N . LEU A 1 274 ? 44.619 13.387 75.699 1.00 26.30 274 LEU A N 1
ATOM 2124 C CA . LEU A 1 274 ? 45.674 14.359 75.956 1.00 26.10 274 LEU A CA 1
ATOM 2125 C C . LEU A 1 274 ? 46.443 14.691 74.683 1.00 31.21 274 LEU A C 1
ATOM 2126 O O . LEU A 1 274 ? 46.879 15.833 74.496 1.00 34.22 274 LEU A O 1
ATOM 2131 N N . GLN A 1 275 ? 46.603 13.710 73.795 1.00 29.58 275 GLN A N 1
ATOM 2132 C CA . GLN A 1 275 ? 47.362 13.924 72.569 1.00 26.37 275 GLN A CA 1
ATOM 2133 C C . GLN A 1 275 ? 46.621 14.846 71.603 1.00 34.79 275 GLN A C 1
ATOM 2134 O O . GLN A 1 275 ? 47.231 15.732 70.992 1.00 27.86 275 GLN A O 1
ATOM 2140 N N . VAL A 1 276 ? 45.306 14.663 71.455 1.00 25.58 276 VAL A N 1
ATOM 2141 C CA . VAL A 1 276 ? 44.559 15.496 70.518 1.00 30.43 276 VAL A CA 1
ATOM 2142 C C . VAL A 1 276 ? 44.308 16.898 71.061 1.00 32.54 276 VAL A C 1
ATOM 2143 O O . VAL A 1 276 ? 44.022 17.812 70.278 1.00 30.34 276 VAL A O 1
ATOM 2147 N N . GLY A 1 277 ? 44.410 17.096 72.374 1.00 27.97 277 GLY A N 1
ATOM 2148 C CA . GLY A 1 277 ? 44.209 18.406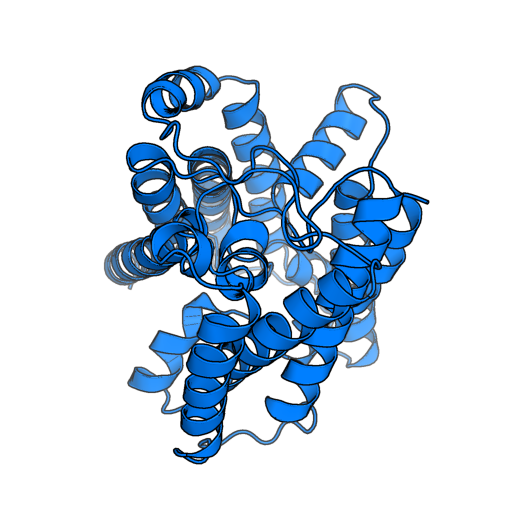 72.962 1.00 23.95 277 GLY A CA 1
ATOM 2149 C C . GLY A 1 277 ? 45.408 19.313 72.780 1.00 30.80 277 GLY A C 1
ATOM 2150 O O . GLY A 1 277 ? 45.260 20.512 72.525 1.00 33.30 277 GLY A O 1
ATOM 2151 N N . ILE A 1 278 ? 46.609 18.750 72.930 1.00 33.42 278 ILE A N 1
ATOM 2152 C CA . ILE A 1 278 ? 47.818 19.484 72.574 1.00 32.94 278 ILE A CA 1
ATOM 2153 C C . ILE A 1 278 ? 47.845 19.743 71.074 1.00 29.95 278 ILE A C 1
ATOM 2154 O O . ILE A 1 278 ? 48.305 20.797 70.615 1.00 29.71 278 ILE A O 1
ATOM 2159 N N . GLY A 1 279 ? 47.340 18.791 70.287 1.00 23.49 279 GLY A N 1
ATOM 2160 C CA . GLY A 1 279 ? 47.230 19.012 68.855 1.00 30.50 279 GLY A CA 1
ATOM 2161 C C . GLY A 1 279 ? 46.312 20.171 68.518 1.00 29.14 279 GLY A C 1
ATOM 2162 O O . GLY A 1 279 ? 46.630 20.997 67.659 1.00 29.47 279 GLY A O 1
ATOM 2163 N N . GLY A 1 280 ? 45.167 20.254 69.198 1.00 27.89 280 GLY A N 1
ATOM 2164 C CA . GLY A 1 280 ? 44.262 21.367 68.968 1.00 25.72 280 GLY A CA 1
ATOM 2165 C C . GLY A 1 280 ? 44.877 22.703 69.336 1.00 27.90 280 GLY A C 1
ATOM 2166 O O . GLY A 1 280 ? 44.675 23.702 68.642 1.00 23.83 280 GLY A O 1
ATOM 2167 N N . LEU A 1 281 ? 45.640 22.738 70.432 1.00 32.01 281 LEU A N 1
ATOM 2168 C CA . LEU A 1 281 ? 46.323 23.967 70.823 1.00 27.09 281 LEU A CA 1
ATOM 2169 C C . LEU A 1 281 ? 47.352 24.375 69.777 1.00 26.04 281 LEU A C 1
ATOM 2170 O O . LEU A 1 281 ? 47.413 25.541 69.370 1.00 30.49 281 LEU A O 1
ATOM 2175 N N . LEU A 1 282 ? 48.176 23.424 69.331 1.00 29.09 282 LEU A N 1
ATOM 2176 C CA . LEU A 1 282 ? 49.147 23.726 68.284 1.00 28.29 282 LEU A CA 1
ATOM 2177 C C . LEU A 1 282 ? 48.451 24.162 67.002 1.00 24.83 282 LEU A C 1
ATOM 2178 O O . LEU A 1 282 ? 48.922 25.075 66.314 1.00 22.56 282 LEU A O 1
ATOM 2183 N N . MET A 1 283 ? 47.325 23.520 66.668 1.00 26.36 283 MET A N 1
ATOM 2184 C CA . MET A 1 283 ? 46.566 23.921 65.486 1.00 32.73 283 MET A CA 1
ATOM 2185 C C . MET A 1 283 ? 46.030 25.339 65.631 1.00 29.62 283 MET A C 1
ATOM 2186 O O . MET A 1 283 ? 46.067 26.126 64.678 1.00 28.43 283 MET A O 1
ATOM 2191 N N . GLY A 1 284 ? 45.526 25.682 66.817 1.00 22.65 284 GLY A N 1
ATOM 2192 C CA . GLY A 1 284 ? 45.041 27.034 67.036 1.00 28.27 284 GLY A CA 1
ATOM 2193 C C . GLY A 1 284 ? 46.159 28.056 66.997 1.00 27.13 284 GLY A C 1
ATOM 2194 O O . GLY A 1 284 ? 46.000 29.143 66.435 1.00 25.55 284 GLY A O 1
ATOM 2195 N N . ILE A 1 285 ? 47.305 27.719 67.587 1.00 23.32 285 ILE A N 1
ATOM 2196 C CA . ILE A 1 285 ? 48.459 28.611 67.537 1.00 24.54 285 ILE A CA 1
ATOM 2197 C C . ILE A 1 285 ? 48.950 28.757 66.102 1.00 25.07 285 ILE A C 1
ATOM 2198 O O . ILE A 1 285 ? 49.181 29.870 65.615 1.00 19.86 285 ILE A O 1
ATOM 2203 N N . GLY A 1 286 ? 49.087 27.631 65.396 1.00 23.71 286 GLY A N 1
ATOM 2204 C CA . GLY A 1 286 ? 49.690 27.665 64.074 1.00 24.59 286 GLY A CA 1
ATOM 2205 C C . GLY A 1 286 ? 48.802 28.298 63.019 1.00 30.24 286 GLY A C 1
ATOM 2206 O O . GLY A 1 286 ? 49.290 29.000 62.127 1.00 26.14 286 GLY A O 1
ATOM 2207 N N . ALA A 1 287 ? 47.490 28.056 63.097 1.00 27.93 287 ALA A N 1
ATOM 2208 C CA . ALA A 1 287 ? 46.588 28.579 62.075 1.00 24.60 287 ALA A CA 1
ATOM 2209 C C . ALA A 1 287 ? 46.481 30.096 62.152 1.00 25.45 287 ALA A C 1
ATOM 2210 O O . ALA A 1 287 ? 46.506 30.777 61.119 1.00 25.33 287 ALA A O 1
ATOM 2212 N N . VAL A 1 288 ? 46.358 30.646 63.362 1.00 23.90 288 VAL A N 1
ATOM 2213 C CA . VAL A 1 288 ? 46.275 32.097 63.499 1.00 21.76 288 VAL A CA 1
ATOM 2214 C C . VAL A 1 288 ? 47.593 32.744 63.095 1.00 27.72 288 VAL A C 1
ATOM 2215 O O . VAL A 1 288 ? 47.610 33.743 62.364 1.00 29.54 288 VAL A O 1
ATOM 2219 N N . THR A 1 289 ? 48.716 32.178 63.550 1.00 28.48 289 THR A N 1
ATOM 2220 C CA . THR A 1 289 ? 50.027 32.694 63.167 1.00 21.96 289 THR A CA 1
ATOM 2221 C C . THR A 1 289 ? 50.194 32.704 61.651 1.00 21.45 289 THR A C 1
ATOM 2222 O O . THR A 1 289 ? 50.636 33.702 61.069 1.00 23.21 289 THR A O 1
ATOM 2226 N N . ALA A 1 290 ? 49.840 31.602 60.992 1.00 17.81 290 ALA A N 1
ATOM 2227 C CA . ALA A 1 290 ? 49.994 31.503 59.548 1.00 23.32 290 ALA A CA 1
ATOM 2228 C C . ALA A 1 290 ? 48.919 32.260 58.782 1.00 28.38 290 ALA A C 1
ATOM 2229 O O . ALA A 1 290 ? 49.044 32.408 57.562 1.00 31.88 290 ALA A O 1
ATOM 2231 N N . GLY A 1 291 ? 47.879 32.741 59.457 1.00 29.43 291 GLY A N 1
ATOM 2232 C CA . GLY A 1 291 ? 46.807 33.436 58.774 1.00 20.60 291 GLY A CA 1
ATOM 2233 C C . GLY A 1 291 ? 45.824 32.548 58.048 1.00 22.96 291 GLY A C 1
ATOM 2234 O O . GLY A 1 291 ? 45.135 33.022 57.142 1.00 28.02 291 GLY A O 1
ATOM 2235 N N . GLY A 1 292 ? 45.739 31.278 58.409 1.00 25.22 292 GLY A N 1
ATOM 2236 C CA . GLY A 1 292 ? 44.787 30.377 57.794 1.00 27.54 292 GLY A CA 1
ATOM 2237 C C . GLY A 1 292 ? 45.148 28.935 58.05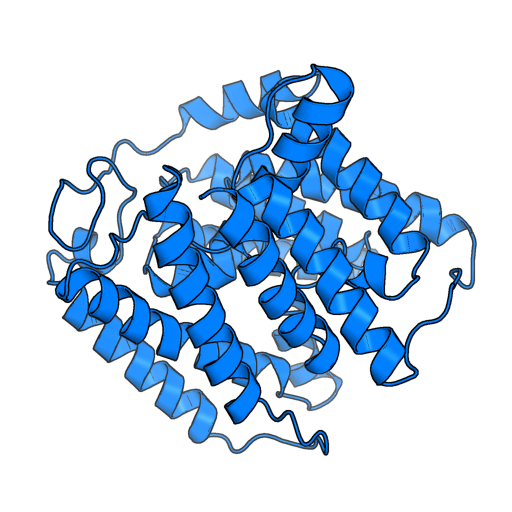4 1.00 25.58 292 GLY A C 1
ATOM 2238 O O . GLY A 1 292 ? 46.263 28.599 58.455 1.00 29.46 292 GLY A O 1
ATOM 2239 N N . CYS A 1 293 ? 44.174 28.062 57.813 1.00 27.61 293 CYS A N 1
ATOM 2240 C CA . CYS A 1 293 ? 44.286 26.637 58.059 1.00 27.58 293 CYS A CA 1
ATOM 2241 C C . CYS A 1 293 ? 44.295 25.881 56.723 1.00 26.42 293 CYS A C 1
ATOM 2242 O O . CYS A 1 293 ? 44.570 26.466 55.665 1.00 22.05 293 CYS A O 1
ATOM 2245 N N . ASN A 1 294 ? 44.023 24.574 56.775 1.00 27.62 294 ASN A N 1
ATOM 2246 C CA A ASN A 1 294 ? 43.988 23.763 55.563 0.54 28.66 294 ASN A CA 1
ATOM 2247 C CA B ASN A 1 294 ? 44.000 23.779 55.552 0.46 28.60 294 ASN A CA 1
ATOM 2248 C C . ASN A 1 294 ? 42.875 24.183 54.612 1.00 35.11 294 ASN A C 1
ATOM 2249 O O . ASN A 1 294 ? 42.895 23.785 53.441 1.00 28.56 294 ASN A O 1
ATOM 2258 N N . ILE A 1 295 ? 41.908 24.957 55.086 1.00 26.96 295 ILE A N 1
ATOM 2259 C CA . ILE A 1 295 ? 40.822 25.452 54.254 1.00 30.93 295 ILE A CA 1
ATOM 2260 C C . ILE A 1 295 ? 41.068 26.892 53.823 1.00 26.55 295 ILE A C 1
ATOM 2261 O O . ILE A 1 295 ? 41.048 27.203 52.633 1.00 26.57 295 ILE A O 1
ATOM 2266 N N . GLY A 1 296 ? 41.315 27.782 54.786 1.00 29.05 296 GLY A N 1
ATOM 2267 C CA . GLY A 1 296 ? 41.518 29.182 54.456 1.00 31.44 296 GLY A CA 1
ATOM 2268 C C . GLY A 1 296 ? 42.741 29.428 53.597 1.00 33.33 296 GLY A C 1
ATOM 2269 O O . GLY A 1 296 ? 42.742 30.332 52.756 1.00 31.09 296 GLY A O 1
ATOM 2270 N N . HIS A 1 297 ? 43.795 28.636 53.788 1.00 31.31 297 HIS A N 1
ATOM 2271 C CA . HIS A 1 297 ? 45.024 28.794 53.020 1.00 26.96 297 HIS A CA 1
ATOM 2272 C C . HIS A 1 297 ? 45.098 27.817 51.852 1.00 30.53 297 HIS A C 1
ATOM 2273 O O . HIS A 1 297 ? 45.246 28.237 50.701 1.00 30.74 297 HIS A O 1
ATOM 2280 N N . PHE A 1 298 ? 44.984 26.516 52.121 1.00 28.36 298 PHE A N 1
ATOM 2281 C CA . PHE A 1 298 ? 45.204 25.538 51.060 1.00 28.81 298 PHE A CA 1
ATOM 2282 C C . PHE A 1 298 ? 44.024 25.467 50.095 1.00 27.93 298 PHE A C 1
ATOM 2283 O O . PHE A 1 298 ? 44.180 25.698 48.892 1.00 30.55 298 PHE A O 1
ATOM 2291 N N . LEU A 1 299 ? 42.835 25.136 50.603 1.00 29.83 299 LEU A N 1
ATOM 2292 C CA . LEU A 1 299 ? 41.706 24.895 49.709 1.00 29.59 299 LEU A CA 1
ATOM 2293 C C . LEU A 1 299 ? 41.223 26.183 49.055 1.00 29.53 299 LEU A C 1
ATOM 2294 O O . LEU A 1 299 ? 40.865 26.186 47.872 1.00 33.42 299 LEU A O 1
ATOM 2299 N N . THR A 1 300 ? 41.209 27.286 49.801 1.00 27.78 300 THR A N 1
ATOM 2300 C CA . THR A 1 300 ? 40.659 28.542 49.307 1.00 28.15 300 THR A CA 1
ATOM 2301 C C . THR A 1 300 ? 41.717 29.509 48.793 1.00 28.60 300 THR A C 1
ATOM 2302 O O . THR A 1 300 ? 41.450 30.250 47.840 1.00 23.93 300 THR A O 1
ATOM 2306 N N . GLY A 1 301 ? 42.908 29.512 49.384 1.00 24.65 301 GLY A N 1
ATOM 2307 C CA . GLY A 1 301 ? 43.923 30.480 49.020 1.00 21.96 301 GLY A CA 1
ATOM 2308 C C . GLY A 1 301 ? 44.789 30.067 47.850 1.00 24.12 301 GLY A C 1
ATOM 2309 O O . GLY A 1 301 ? 45.172 30.910 47.034 1.00 27.21 301 GLY A O 1
ATOM 2310 N N . VAL A 1 302 ? 45.114 28.774 47.761 1.00 27.46 302 VAL A N 1
ATOM 2311 C CA . VAL A 1 302 ? 45.951 28.292 46.658 1.00 28.63 302 VAL A CA 1
ATOM 2312 C C . VAL A 1 302 ? 45.313 28.551 45.295 1.00 27.86 302 VAL A C 1
ATOM 2313 O O . VAL A 1 302 ? 46.014 29.048 44.398 1.00 23.65 302 VAL A O 1
ATOM 2317 N N . PRO A 1 303 ? 44.026 28.253 45.065 1.00 21.91 303 PRO A N 1
ATOM 2318 C CA . PRO A 1 303 ? 43.447 28.555 43.744 1.00 22.29 303 PRO A CA 1
ATOM 2319 C C . PRO A 1 303 ? 43.458 30.031 43.404 1.00 25.59 303 PRO A C 1
ATOM 2320 O O . PRO A 1 303 ? 43.463 30.381 42.218 1.00 26.89 303 PRO A O 1
ATOM 2324 N N . GLN A 1 304 ? 43.455 30.909 44.407 1.00 24.71 304 GLN A N 1
ATOM 2325 C CA . GLN A 1 304 ? 43.645 32.333 44.166 1.00 25.72 304 GLN A CA 1
ATOM 2326 C C . GLN A 1 304 ? 45.081 32.675 43.797 1.00 30.88 304 GLN A C 1
ATOM 2327 O O . GLN A 1 304 ? 45.375 33.853 43.558 1.00 28.61 304 GLN A O 1
ATOM 2333 N N . LEU A 1 305 ? 45.968 31.677 43.753 1.00 27.45 305 LEU A N 1
ATOM 2334 C CA . LEU A 1 305 ? 47.380 31.866 43.424 1.00 33.06 305 LEU A CA 1
ATOM 2335 C C . LEU A 1 305 ? 48.070 32.789 44.423 1.00 27.87 305 LEU A C 1
ATOM 2336 O O . LEU A 1 305 ? 49.036 33.477 44.087 1.00 24.72 305 LEU A O 1
ATOM 2341 N N . ALA A 1 306 ? 47.578 32.800 45.660 1.00 24.86 306 ALA A N 1
ATOM 2342 C CA . ALA A 1 306 ? 48.179 33.611 46.709 1.00 25.22 306 ALA A CA 1
ATOM 2343 C C . ALA A 1 306 ? 49.531 33.035 47.112 1.00 26.06 306 ALA A C 1
ATOM 2344 O O . ALA A 1 306 ? 49.655 31.833 47.364 1.00 28.45 306 ALA A O 1
ATOM 2346 N N . LEU A 1 307 ? 50.546 33.899 47.176 1.00 27.45 307 LEU A N 1
ATOM 2347 C CA . LEU A 1 307 ? 51.881 33.440 47.547 1.00 28.61 307 LEU A CA 1
ATOM 2348 C C . LEU A 1 307 ? 51.926 32.984 48.999 1.00 27.11 307 LEU A C 1
ATOM 2349 O O . LEU A 1 307 ? 52.613 32.010 49.329 1.00 29.65 307 LEU A O 1
ATOM 2354 N N . SER A 1 308 ? 51.200 33.676 49.881 1.00 28.45 308 SER A N 1
ATOM 2355 C CA . SER A 1 308 ? 51.169 33.282 51.286 1.00 28.80 308 SER A CA 1
ATOM 2356 C C . SER A 1 308 ? 50.544 31.904 51.459 1.00 31.05 308 SER A C 1
ATOM 2357 O O . SER A 1 308 ? 51.009 31.101 52.278 1.00 26.07 308 SER A O 1
ATOM 2360 N N . SER A 1 309 ? 49.496 31.608 50.685 1.00 24.10 309 SER A N 1
ATOM 2361 C CA . SER A 1 309 ? 48.805 30.330 50.824 1.00 26.00 309 SER A CA 1
ATOM 2362 C C . SER A 1 309 ? 49.658 29.176 50.316 1.00 30.33 309 SER A C 1
ATOM 2363 O O . SER A 1 309 ? 49.715 28.115 50.949 1.00 35.75 309 SER A O 1
ATOM 2366 N N . TRP A 1 310 ? 50.315 29.355 49.167 1.00 25.75 310 TRP A N 1
ATOM 2367 C CA . TRP A 1 310 ? 51.200 28.312 48.659 1.00 28.88 310 TRP A CA 1
ATOM 2368 C C . TRP A 1 310 ? 52.359 28.066 49.616 1.00 26.67 310 TRP A C 1
ATOM 2369 O O . TRP A 1 310 ? 52.745 26.916 49.858 1.00 25.98 310 TRP A O 1
ATOM 2380 N N . LEU A 1 311 ? 52.924 29.137 50.176 1.00 23.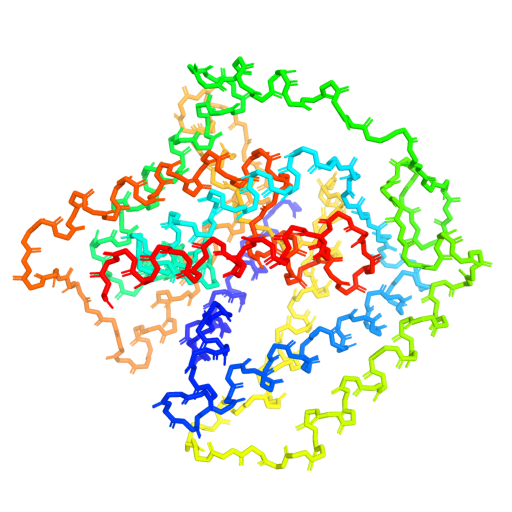54 311 LEU A N 1
ATOM 2381 C CA . LEU A 1 311 ? 54.034 28.983 51.109 1.00 30.44 311 LEU A CA 1
ATOM 2382 C C . LEU A 1 311 ? 53.586 28.300 52.397 1.00 30.04 311 LEU A C 1
ATOM 2383 O O . LEU A 1 311 ? 54.308 27.456 52.941 1.00 30.17 311 LEU A O 1
ATOM 2388 N N . ALA A 1 312 ? 52.397 28.646 52.896 1.00 27.61 312 ALA A N 1
ATOM 2389 C CA . ALA A 1 312 ? 51.912 28.041 54.132 1.00 27.33 312 ALA A CA 1
ATOM 2390 C C . ALA A 1 312 ? 51.594 26.563 53.941 1.00 26.38 312 ALA A C 1
ATOM 2391 O O . ALA A 1 312 ? 51.851 25.749 54.835 1.00 28.22 312 ALA A O 1
ATOM 2393 N N . SER A 1 313 ? 51.031 26.194 52.785 1.00 24.82 313 SER A N 1
ATOM 2394 C CA . SER A 1 313 ? 50.703 24.792 52.549 1.00 27.30 313 SER A CA 1
ATOM 2395 C C . SER A 1 313 ? 51.954 23.934 52.436 1.00 27.67 313 SER A C 1
ATOM 2396 O O . SER A 1 313 ? 51.918 22.744 52.770 1.00 31.53 313 SER A O 1
ATOM 2399 N N . ILE A 1 314 ? 53.060 24.513 51.969 1.00 27.65 314 ILE A N 1
ATOM 2400 C CA . ILE A 1 314 ? 54.325 23.787 51.956 1.00 23.74 314 ILE A CA 1
ATOM 2401 C C . ILE A 1 314 ? 54.682 23.333 53.364 1.00 25.12 314 ILE A C 1
ATOM 2402 O O . ILE A 1 314 ? 55.014 22.165 53.597 1.00 29.42 314 ILE A O 1
ATOM 2407 N N . PHE A 1 315 ? 54.595 24.245 54.330 1.00 21.44 315 PHE A N 1
ATOM 2408 C CA . PHE A 1 315 ? 55.010 23.913 55.684 1.00 29.67 315 PHE A CA 1
ATOM 2409 C C . PHE A 1 315 ? 53.910 23.243 56.496 1.00 27.56 315 PHE A C 1
ATOM 2410 O O . PHE A 1 315 ? 54.210 22.666 57.547 1.00 29.41 315 PHE A O 1
ATOM 2418 N N . PHE A 1 316 ? 52.653 23.299 56.042 1.00 23.19 316 PHE A N 1
ATOM 2419 C CA . PHE A 1 316 ? 51.655 22.360 56.546 1.00 22.33 316 PHE A CA 1
ATOM 2420 C C . PHE A 1 316 ? 52.152 20.932 56.370 1.00 28.69 316 PHE A C 1
ATOM 2421 O O . PHE A 1 316 ? 52.063 20.105 57.284 1.00 29.63 316 PHE A O 1
ATOM 2429 N N . ILE A 1 317 ? 52.699 20.638 55.189 1.00 34.29 317 ILE A N 1
ATOM 2430 C CA . ILE A 1 317 ? 53.133 19.285 54.865 1.00 30.92 317 ILE A CA 1
ATOM 2431 C C . ILE A 1 317 ? 54.424 18.937 55.599 1.00 31.13 317 ILE A C 1
ATOM 2432 O O . ILE A 1 317 ? 54.590 17.812 56.084 1.00 37.14 317 ILE A O 1
ATOM 2437 N N . LEU A 1 318 ? 55.354 19.891 55.699 1.00 31.51 318 LEU A N 1
ATOM 2438 C CA . LEU A 1 318 ? 56.604 19.627 56.407 1.00 32.45 318 LEU A CA 1
ATOM 2439 C C . LEU A 1 318 ? 56.363 19.440 57.901 1.00 31.30 318 LEU A C 1
ATOM 2440 O O . LEU A 1 318 ? 56.991 18.585 58.536 1.00 30.44 318 LEU A O 1
ATOM 2445 N N . GLY A 1 319 ? 55.461 20.233 58.482 1.00 31.06 319 GLY A N 1
ATOM 2446 C CA . GLY A 1 319 ? 55.078 20.006 59.863 1.00 28.71 319 GLY A CA 1
ATOM 2447 C C . GLY A 1 319 ? 54.345 18.695 60.058 1.00 31.46 319 GLY A C 1
ATOM 2448 O O . GLY A 1 319 ? 54.501 18.040 61.093 1.00 32.76 319 GLY A O 1
ATOM 2449 N N . ASN A 1 320 ? 53.537 18.295 59.074 1.00 28.65 320 ASN A N 1
ATOM 2450 C CA . ASN A 1 320 ? 52.880 16.995 59.138 1.00 31.72 320 ASN A CA 1
ATOM 2451 C C . ASN A 1 320 ? 53.905 15.867 59.114 1.00 38.70 320 ASN A C 1
ATOM 2452 O O . ASN A 1 320 ? 53.843 14.939 59.929 1.00 35.79 320 ASN A O 1
ATOM 2457 N N . TRP A 1 321 ? 54.857 15.931 58.177 1.00 36.00 321 TRP A N 1
ATOM 2458 C CA . TRP A 1 321 ? 55.886 14.900 58.083 1.00 36.07 321 TRP A CA 1
ATOM 2459 C C . TRP A 1 321 ? 56.703 14.811 59.365 1.00 30.80 321 TRP A C 1
ATOM 2460 O O . TRP A 1 321 ? 57.000 13.711 59.846 1.00 34.21 321 TRP A O 1
ATOM 2471 N N . THR A 1 322 ? 57.077 15.962 59.927 1.00 33.61 322 THR A N 1
ATOM 2472 C CA . THR A 1 322 ? 57.907 15.985 61.127 1.00 30.31 322 THR A CA 1
ATOM 2473 C C . THR A 1 322 ? 57.215 15.283 62.291 1.00 36.08 322 THR A C 1
ATOM 2474 O O . THR A 1 322 ? 57.802 14.412 62.943 1.00 38.19 322 THR A O 1
ATOM 2478 N N . MET A 1 323 ? 55.958 15.647 62.560 1.00 34.81 323 MET A N 1
ATOM 2479 C CA . MET A 1 323 ? 55.236 15.062 63.685 1.00 37.52 323 MET A CA 1
ATOM 2480 C C . MET A 1 323 ? 54.831 13.619 63.410 1.00 40.11 323 MET A C 1
ATOM 2481 O O . MET A 1 323 ? 54.747 12.812 64.344 1.00 40.99 323 MET A O 1
ATOM 2486 N N . ALA A 1 324 ? 54.576 13.273 62.146 1.00 34.41 324 ALA A N 1
ATOM 2487 C CA . ALA A 1 324 ? 54.260 11.888 61.815 1.00 33.85 324 ALA A CA 1
ATOM 2488 C C . ALA A 1 324 ? 55.435 10.962 62.100 1.00 39.02 324 ALA A C 1
ATOM 2489 O O . ALA A 1 324 ? 55.232 9.799 62.465 1.00 39.08 324 ALA A O 1
ATOM 2491 N N . TRP A 1 325 ? 56.667 11.452 61.937 1.00 35.60 325 TRP A N 1
ATOM 2492 C CA . TRP A 1 325 ? 57.832 10.647 62.287 1.00 37.77 325 TRP A CA 1
ATOM 2493 C C . TRP A 1 325 ? 58.047 10.607 63.794 1.00 38.85 325 TRP A C 1
ATOM 2494 O O . TRP A 1 325 ? 58.430 9.568 64.342 1.00 39.50 325 TRP A O 1
ATOM 2505 N N . ILE A 1 326 ? 57.822 11.735 64.471 1.00 36.18 326 ILE A N 1
ATOM 2506 C CA . ILE A 1 326 ? 57.957 11.779 65.924 1.00 38.23 326 ILE A CA 1
ATOM 2507 C C . ILE A 1 326 ? 57.023 10.769 66.577 1.00 44.24 326 ILE A C 1
ATOM 2508 O O . ILE A 1 326 ? 57.417 10.038 67.494 1.00 43.46 326 ILE A O 1
ATOM 2513 N N . LEU A 1 327 ? 55.777 10.699 66.106 1.00 41.79 327 LEU A N 1
ATOM 2514 C CA . LEU A 1 327 ? 54.802 9.794 66.702 1.00 42.79 327 LEU A CA 1
ATOM 2515 C C . LEU A 1 327 ? 55.026 8.355 66.252 1.00 47.89 327 LEU A C 1
ATOM 2516 O O . LEU A 1 327 ? 55.192 7.452 67.079 1.00 57.59 327 LEU A O 1
ATOM 2521 N N . PHE A 1 328 ? 55.038 8.126 64.943 1.00 48.39 328 PHE A N 1
ATOM 2522 C CA . PHE A 1 328 ? 55.134 6.772 64.409 1.00 45.10 328 PHE A CA 1
ATOM 2523 C C . PHE A 1 328 ? 56.550 6.467 63.928 1.00 49.06 328 PHE A C 1
ATOM 2524 O O . PHE A 1 328 ? 56.784 6.267 62.735 1.00 52.34 328 PHE A O 1
#

Sequence (328 aa):
MIWTG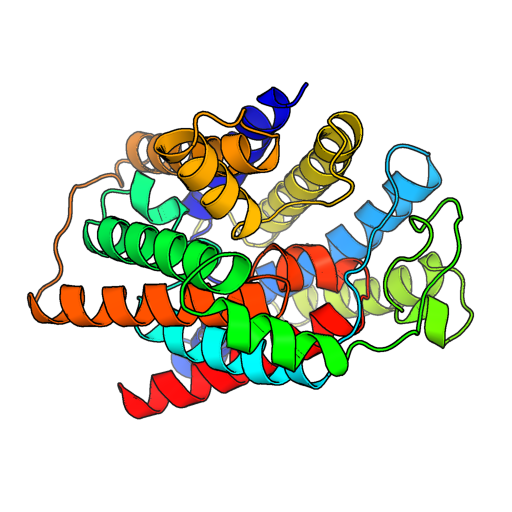LLVGFLFGIVLQRGRICFNSAFRDVLLFKDNYLFKLAVFTLALEMILFVLLSQVGLMQMNPKPLNLVGNIIGGFVFGLGMVLAAGGGGCCAASSGGVVTYRVGEGLTTAWFAALFYGLGAYATKSGAFSWWLSWVGQFKSPLSVEESAYYVKGAGPTISSVLGLNPWIPALVIAALFILWAFGTKTTSRETKFNWKIASVCLALVAGLGFITSTLSGRKYGLGITGGWINLFQGFLTNSPLNWEGLEIVGIILGAGVAAAVAGEFKLRMPKNPVTYLQVGIGGLLMGIGAVTAGGCNNIGHFLTGVPQLALSSWLASIFFILGNWTMAWILF

InterPro domains:
  IPR007272 Sulphur transport TsuA/YedE [PF04143] (18-322)
  IPR007272 Sulphur transport TsuA/YedE [PTHR30574] (45-328)

Organism: Winmispira thermophila (strain ATCC 700085 / DSM 6578 / Z-1203) (NCBI:txid869211)

Foldseek 3Di:
DLLVLLVLLLLLLQLCQQLVAFLLCQVVCCVPVVFNQNVLLQLLLLLLLLQLLQVCLVVQLAAAFFAFAQLQLLQVLLLLLLLLCVLLPGWLLCLLQCVLQAEVSSVLLLVLLLVLLLCCVPRPNVVVLVVSVVRTDQAADADDSHYDGGGYDFPCNVVVHDSNVVSNVSSVVSVCVSPVPPGDDDDRPCGSVVSSVSNSVSQSSQQRVLVVQPRRFTAARNVLSNQCVCCVPVVDDHGSNVSSSVSSNVNSNVNCVVVVSHDNDYDPDNVSSVSSSVSSSSSSNSQNSLVGICCRQRSTNVSSRGPSSVSSVVSSNVSNVVNVVVVD

Radius of gyration: 18.45 Å; Cα contacts (8 Å, |Δi|>4): 727; chains: 1; bounding box: 36×46×45 Å

Nearest PDB structures (foldseek):
  6leo-assembly1_A  TM=1.003E+00  e=2.756E-49  Spirochaeta thermophila
  8k1r-assembly1_B  TM=9.902E-01  e=1.168E-44  Spirochaeta thermophila DSM 6578
  8k1r-assembly1_A  TM=9.900E-01  e=3.994E-44  Spirochaeta thermophila DSM 6578
  8j4c-assembly1_A  TM=9.886E-01  e=7.361E-43  Spirochaeta thermophila DSM 6578
  6lep-assembly1_A  TM=9.918E-01  e=2.196E-42  Spirochaeta thermophila

B-factor: mean 36.55, std 14.75, range [15.67, 109.78]

GO terms:
  GO:0005886 plasma membrane (C, EXP)

Solvent-accessible surface area: 14214 Å² total; per-residue (Å²): 116,51,164,30,0,57,99,1,0,52,61,0,0,50,10,0,1,67,3,104,0,11,13,39,14,7,81,121,20,58,143,102,120,146,28,15,24,16,21,0,0,8,13,17,0,8,0,39,0,1,50,32,0,1,78,23,1,87,90,68,91,7,47,7,38,2,49,72,20,19,98,34,0,3,55,69,0,0,64,32,6,0,25,0,7,20,23,8,53,7,22,0,7,1,6,1,1,60,27,8,9,0,39,26,22,9,102,82,0,4,97,73,3,0,80,1,0,39,26,0,107,75,34,81,74,36,170,57,44,87,117,2,42,116,74,120,20,131,106,70,10,118,99,50,56,29,15,15,135,51,5,1,4,0,38,0,42,90,109,67,75,66,12,63,85,8,3,84,84,33,0,43,104,39,48,118,138,0,64,50,64,161,56,66,87,156,171,59,170,45,56,9,88,74,0,0,65,44,0,4,107,13,1,2,66,0,0,30,15,0,35,114,31,59,47,91,18,0,0,3,4,13,29,0,24,10,11,33,29,58,14,174,110,80,137,43,119,65,59,1,18,0,11,0,0,60,0,0,41,88,0,0,14,58,9,0,60,126,44,67,52,94,130,112,87,159,34,196,78,109,98,33,49,121,57,5,5,82,0,0,56,42,8,0,40,0,1,13,10,2,34,8,6,11,0,5,0,34,1,0,0,7,2,2,5,0,52,0,0,81,36,0,10,92,44,4,54,64,0,14,134,51,18,30,198,98,67,181